Protein AF-A0A1S6QGR2-F1 (afdb_monomer_lite)

InterPro domains:
  IPR008875 TraX [PF05857] (1-234)

pLDDT: mean 79.05, std 16.44, range [30.17, 96.88]

Organism: NCBI:txid1138822

Secondary structure (DSSP, 8-state):
-HHHHHHHHHSTTTS-GGGGGGTHHHHHHHHHHHHHHHHH-S-HHHHHHHHHHHHHHHHHHHHHHHHHS--TT------HHHHHHHHHHHHHHHHHHHHHHHTT-HHHHHHHHHHHHHHHHHHHHHHHHHHH-GGGHHHHTTS--TTTSTTTTHHHHHHHHHHTTT-HHHHHHHHHHHHHHHHHH-STTTTTT--GGGGGGHHHHHHT--SS-----HHHHHHHHHHHHHHHHHHHHHHHHHHHHHHHHHHHHHHT-TTS-GGGTTTTTTS--

Radius of gyration: 22.9 Å; chains: 1; bounding box: 52×46×76 Å

Sequence (273 aa):
MMFIDHVHEMFEPVVPGWVDWIGRPVAVIFMFISVEGFIHTHDRLRYMMRLLIGFWIMNIGTAIVQHFFSIGDFALLNNIFGTLFLGVFTMYGISFIEDGIKQHSGVQIAKGIGIILIPIVWSVVQMSLFAALPKLVSVLFIFPSVTMAEGGVLLYVAPLLYLLRKKRSWQMIGISAVAVAIFLMDPSHAFTTNTEWMLVFSIVILSMYNGQKGKSMRNFFYVFYPVHIWLFLISVALLFSCFYIRLEVRRIRIRCQPSLTVETINCLHVFFA

Structure (mmCIF, N/CA/C/O backbone):
data_AF-A0A1S6QGR2-F1
#
_entry.id   AF-A0A1S6QGR2-F1
#
loop_
_atom_site.group_PDB
_atom_site.id
_atom_site.type_symbol
_atom_site.label_atom_id
_atom_site.label_alt_id
_atom_site.label_comp_id
_atom_site.label_asym_id
_atom_site.label_entity_id
_atom_site.label_seq_id
_atom_site.pdbx_PDB_ins_code
_atom_site.Cartn_x
_atom_site.Cartn_y
_atom_site.Cartn_z
_atom_site.occupancy
_atom_site.B_iso_or_equiv
_atom_site.auth_seq_id
_atom_site.auth_comp_id
_atom_site.auth_asym_id
_atom_site.auth_atom_id
_atom_site.pdbx_PDB_model_num
ATOM 1 N N . MET A 1 1 ? 6.171 -14.426 -7.942 1.00 50.91 1 MET A N 1
ATOM 2 C CA . MET A 1 1 ? 4.804 -13.917 -8.132 1.00 50.91 1 MET A CA 1
ATOM 3 C C . MET A 1 1 ? 4.847 -12.414 -8.394 1.00 50.91 1 MET A C 1
ATOM 5 O O . MET A 1 1 ? 4.730 -12.109 -9.559 1.00 50.91 1 MET A O 1
ATOM 9 N N . MET A 1 2 ? 5.244 -11.522 -7.466 1.00 58.03 2 MET A N 1
ATOM 10 C CA . MET A 1 2 ? 5.673 -10.149 -7.868 1.00 58.03 2 MET A CA 1
ATOM 11 C C . MET A 1 2 ? 6.879 -10.137 -8.822 1.00 58.03 2 MET A C 1
ATOM 13 O O . MET A 1 2 ? 7.015 -9.254 -9.654 1.00 58.03 2 MET A O 1
ATOM 17 N N . PHE A 1 3 ? 7.695 -11.193 -8.764 1.00 58.41 3 PHE A N 1
ATOM 18 C CA . PHE A 1 3 ? 8.685 -11.532 -9.787 1.00 58.41 3 PHE A CA 1
ATOM 19 C C . PHE A 1 3 ? 8.132 -11.489 -11.220 1.00 58.41 3 PHE A C 1
ATOM 21 O O . PHE A 1 3 ? 8.858 -11.102 -12.115 1.00 58.41 3 PHE A O 1
ATOM 28 N N . ILE A 1 4 ? 6.886 -11.919 -11.445 1.00 58.34 4 ILE A N 1
ATOM 29 C CA . ILE A 1 4 ? 6.306 -12.041 -12.788 1.00 58.34 4 ILE A CA 1
ATOM 30 C C . ILE A 1 4 ? 5.937 -10.657 -13.340 1.00 58.34 4 ILE A C 1
ATOM 32 O O . ILE A 1 4 ? 6.262 -10.374 -14.488 1.00 58.34 4 ILE A O 1
ATOM 36 N N . ASP A 1 5 ? 5.378 -9.780 -12.505 1.00 56.66 5 ASP A N 1
ATOM 37 C CA . ASP A 1 5 ? 5.060 -8.396 -12.890 1.00 56.66 5 ASP A CA 1
ATOM 38 C C . ASP A 1 5 ? 6.335 -7.622 -13.235 1.00 56.66 5 ASP A C 1
ATOM 40 O O . ASP A 1 5 ? 6.430 -6.984 -14.274 1.00 56.66 5 ASP A O 1
ATOM 44 N N . HIS A 1 6 ? 7.397 -7.795 -12.441 1.00 62.97 6 HIS A N 1
ATOM 45 C CA . HIS A 1 6 ? 8.686 -7.160 -12.730 1.00 62.97 6 HIS A CA 1
ATOM 46 C C . HIS A 1 6 ? 9.356 -7.758 -13.980 1.00 62.97 6 HIS A C 1
ATOM 48 O O . HIS A 1 6 ? 10.075 -7.059 -14.684 1.00 62.97 6 HIS A O 1
ATOM 54 N N . VAL A 1 7 ? 9.112 -9.034 -14.312 1.00 60.88 7 VAL A N 1
ATOM 55 C CA . VAL A 1 7 ? 9.541 -9.596 -15.607 1.00 60.88 7 VAL A CA 1
ATOM 56 C C . VAL A 1 7 ? 8.812 -8.910 -16.751 1.00 60.88 7 VAL A C 1
ATOM 58 O O . VAL A 1 7 ? 9.442 -8.622 -17.762 1.00 60.88 7 VAL A O 1
ATOM 61 N N . HIS A 1 8 ? 7.516 -8.639 -16.617 1.00 56.78 8 HIS A N 1
ATOM 62 C CA . HIS A 1 8 ? 6.794 -7.916 -17.654 1.00 56.78 8 HIS A CA 1
ATOM 63 C C . HIS A 1 8 ? 7.265 -6.460 -17.761 1.00 56.78 8 HIS A C 1
ATOM 65 O O . HIS A 1 8 ? 7.671 -6.058 -18.845 1.00 56.78 8 HIS A O 1
ATOM 71 N N . GLU A 1 9 ? 7.324 -5.711 -16.653 1.00 60.50 9 GLU A N 1
ATOM 72 C CA . GLU A 1 9 ? 7.769 -4.307 -16.647 1.00 60.50 9 GLU A CA 1
ATOM 73 C C . GLU A 1 9 ? 9.191 -4.137 -17.204 1.00 60.50 9 GLU A C 1
ATOM 75 O O . GLU A 1 9 ? 9.486 -3.165 -17.895 1.00 60.50 9 GLU A O 1
ATOM 80 N N . MET A 1 10 ? 10.095 -5.083 -16.934 1.00 59.84 10 MET A N 1
ATOM 81 C CA . MET A 1 10 ? 11.500 -4.960 -17.338 1.00 59.84 10 MET A CA 1
ATOM 82 C C . MET A 1 10 ? 11.810 -5.566 -18.714 1.00 59.84 10 MET A C 1
ATOM 84 O O . MET A 1 10 ? 12.860 -5.275 -19.289 1.00 59.84 10 MET A O 1
ATOM 88 N N . PHE A 1 11 ? 10.916 -6.400 -19.250 1.00 62.50 11 PHE A N 1
ATOM 89 C CA . PHE A 1 11 ? 11.038 -7.015 -20.573 1.00 62.50 11 PHE A CA 1
ATOM 90 C C . PHE A 1 11 ? 9.806 -6.744 -21.444 1.00 62.50 11 PHE A C 1
ATOM 92 O O . PHE A 1 11 ? 9.483 -7.560 -22.307 1.00 62.50 11 PHE A O 1
ATOM 99 N N . GLU A 1 12 ? 9.148 -5.599 -21.256 1.00 58.88 12 GLU A N 1
ATOM 100 C CA . GLU A 1 12 ? 7.946 -5.169 -21.987 1.00 58.88 12 GLU A CA 1
ATOM 101 C C . GLU A 1 12 ? 8.020 -5.420 -23.513 1.00 58.88 12 GLU A C 1
ATOM 103 O O . GLU A 1 12 ? 7.043 -5.920 -24.072 1.00 58.88 12 GLU A O 1
ATOM 108 N N . PRO A 1 13 ? 9.168 -5.228 -24.210 1.00 60.09 13 PRO A N 1
ATOM 109 C CA . PRO A 1 13 ? 9.254 -5.500 -25.650 1.00 60.09 13 PRO A CA 1
ATOM 110 C C . PRO A 1 13 ? 9.204 -6.990 -26.036 1.00 60.09 13 PRO A C 1
ATOM 112 O O . PRO A 1 13 ? 9.052 -7.319 -27.210 1.00 60.09 13 PRO A O 1
ATOM 115 N N . VAL A 1 14 ? 9.416 -7.903 -25.083 1.00 61.41 14 VAL A N 1
ATOM 116 C CA . VAL A 1 14 ? 9.609 -9.349 -25.313 1.00 61.41 14 VAL A CA 1
ATOM 117 C C . VAL A 1 14 ? 8.548 -10.190 -24.595 1.00 61.41 14 VAL A C 1
ATOM 119 O O . VAL A 1 14 ? 8.258 -11.311 -25.017 1.00 61.41 14 VAL A O 1
ATOM 122 N N . VAL A 1 15 ? 7.961 -9.672 -23.515 1.00 65.06 15 VAL A N 1
ATOM 123 C CA . VAL A 1 15 ? 7.037 -10.407 -22.647 1.00 65.06 15 VAL A CA 1
ATOM 124 C C . VAL A 1 15 ? 5.592 -9.967 -22.905 1.00 65.06 15 VAL A C 1
ATOM 126 O O . VAL A 1 15 ? 5.287 -8.786 -22.763 1.00 65.06 15 VAL A O 1
ATOM 129 N N . PRO A 1 16 ? 4.670 -10.897 -23.220 1.00 72.50 16 PRO A N 1
ATOM 130 C CA . PRO A 1 16 ? 3.264 -10.567 -23.442 1.00 72.50 16 PRO A CA 1
ATOM 131 C C . PRO A 1 16 ? 2.589 -9.903 -22.230 1.00 72.50 16 PRO A C 1
ATOM 133 O O . PRO A 1 16 ? 2.763 -10.359 -21.102 1.00 72.50 16 PRO A O 1
ATOM 136 N N . GLY A 1 17 ? 1.721 -8.915 -22.471 1.00 67.56 17 GLY A N 1
ATOM 137 C CA . GLY A 1 17 ? 1.027 -8.152 -21.417 1.00 67.56 17 GLY A CA 1
ATOM 138 C C . GLY A 1 17 ? 0.130 -8.955 -20.469 1.00 67.56 17 GLY A C 1
ATOM 139 O O . GLY A 1 17 ? -0.127 -8.525 -19.350 1.00 67.56 17 GLY A O 1
ATOM 140 N N . TRP A 1 18 ? -0.311 -10.157 -20.854 1.00 74.12 18 TRP A N 1
ATOM 141 C CA . TRP A 1 18 ? -1.110 -11.012 -19.966 1.00 74.12 18 TRP A CA 1
ATOM 142 C C . TRP A 1 18 ? -0.310 -11.589 -18.792 1.00 74.12 18 TRP A C 1
ATOM 144 O O . TRP A 1 18 ? -0.894 -12.057 -17.818 1.00 74.12 18 TRP A O 1
ATOM 154 N N . VAL A 1 19 ? 1.023 -11.578 -18.871 1.00 73.69 19 VAL A N 1
ATOM 155 C CA . VAL A 1 19 ? 1.904 -12.078 -17.807 1.00 73.69 19 VAL A CA 1
ATOM 156 C C . VAL A 1 19 ? 1.738 -11.244 -16.532 1.00 73.69 19 VAL A C 1
ATOM 158 O O . VAL A 1 19 ? 1.712 -11.792 -15.432 1.00 73.69 19 VAL A O 1
ATOM 161 N N . ASP A 1 20 ? 1.499 -9.949 -16.701 1.00 70.56 20 ASP A N 1
ATOM 162 C CA . ASP A 1 20 ? 1.282 -8.961 -15.645 1.00 70.56 20 ASP A CA 1
ATOM 163 C C . ASP A 1 20 ? -0.038 -9.161 -14.877 1.00 70.56 20 ASP A C 1
ATOM 165 O O . ASP A 1 20 ? -0.192 -8.823 -13.704 1.00 70.56 20 ASP A O 1
ATOM 169 N N . TRP A 1 21 ? -1.020 -9.794 -15.521 1.00 80.44 21 TRP A N 1
ATOM 170 C CA . TRP A 1 21 ? -2.322 -10.093 -14.920 1.00 80.44 21 TRP A CA 1
ATOM 171 C C . TRP A 1 21 ? -2.198 -11.044 -13.725 1.00 80.44 21 TRP A C 1
ATOM 173 O O . TRP A 1 21 ? -3.034 -11.045 -12.818 1.00 80.44 21 TRP A O 1
ATOM 183 N N . ILE A 1 22 ? -1.151 -11.873 -13.725 1.00 77.69 22 ILE A N 1
ATOM 184 C CA . ILE A 1 22 ? -0.948 -12.939 -12.746 1.00 77.69 22 ILE A CA 1
ATOM 185 C C . ILE A 1 22 ? -0.488 -12.385 -11.396 1.00 77.69 22 ILE A C 1
ATOM 187 O O . ILE A 1 22 ? -0.787 -12.998 -10.365 1.00 77.69 22 ILE A O 1
ATOM 191 N N . GLY A 1 23 ? 0.216 -11.252 -11.354 1.00 75.88 23 GLY A N 1
ATOM 192 C CA . GLY A 1 23 ? 0.691 -10.703 -10.089 1.00 75.88 23 GLY A CA 1
ATOM 193 C C . GLY A 1 23 ? -0.207 -9.644 -9.447 1.00 75.88 23 GLY A C 1
ATOM 194 O O . GLY A 1 23 ? -0.123 -9.468 -8.229 1.00 75.88 23 GLY A O 1
ATOM 195 N N . ARG A 1 24 ? -1.211 -9.093 -10.149 1.00 84.06 24 ARG A N 1
ATOM 196 C CA . ARG A 1 24 ? -2.251 -8.224 -9.536 1.00 84.06 24 ARG A CA 1
ATOM 197 C C . ARG A 1 24 ? -2.932 -8.847 -8.293 1.00 84.06 24 ARG A C 1
ATOM 199 O O . ARG A 1 24 ? -3.033 -8.182 -7.257 1.00 84.06 24 ARG A O 1
ATOM 206 N N . PRO A 1 25 ? -3.321 -10.143 -8.283 1.00 88.38 25 PRO A N 1
ATOM 207 C CA . PRO A 1 25 ? -3.839 -10.815 -7.081 1.00 88.38 25 PRO A CA 1
ATOM 208 C C . PRO A 1 25 ? -2.856 -10.862 -5.905 1.00 88.38 25 PRO A C 1
ATOM 210 O O . PRO A 1 25 ? -3.259 -10.918 -4.740 1.00 88.38 25 PRO A O 1
ATOM 213 N N . VAL A 1 26 ? -1.557 -10.881 -6.194 1.00 84.44 26 VAL A N 1
ATOM 214 C CA . VAL A 1 26 ? -0.489 -11.118 -5.218 1.00 84.44 26 VAL A CA 1
ATOM 215 C C . VAL A 1 26 ? -0.358 -9.935 -4.270 1.00 84.44 26 VAL A C 1
ATOM 217 O O . VAL A 1 26 ? -0.163 -10.132 -3.068 1.00 84.44 26 VAL A O 1
ATOM 220 N N . ALA A 1 27 ? -0.541 -8.718 -4.774 1.00 82.62 27 ALA A N 1
ATOM 221 C CA . ALA A 1 27 ? -0.517 -7.514 -3.961 1.00 82.62 27 ALA A CA 1
ATOM 222 C C . ALA A 1 27 ? -1.630 -7.533 -2.887 1.00 82.62 27 ALA A C 1
ATOM 224 O O . ALA A 1 27 ? -1.364 -7.268 -1.712 1.00 82.62 27 ALA A O 1
ATOM 225 N N . VAL A 1 28 ? -2.847 -7.982 -3.229 1.00 89.44 28 VAL A N 1
ATOM 226 C CA . VAL A 1 28 ? -3.940 -8.164 -2.249 1.00 89.44 28 VAL A CA 1
ATOM 227 C C . VAL A 1 28 ? -3.633 -9.270 -1.242 1.00 89.44 28 VAL A C 1
ATOM 229 O O . VAL A 1 28 ? -3.966 -9.137 -0.064 1.00 89.44 28 VAL A O 1
ATOM 232 N N . ILE A 1 29 ? -2.952 -10.340 -1.655 1.00 89.75 29 ILE A N 1
ATOM 233 C CA . ILE A 1 29 ? -2.518 -11.398 -0.734 1.00 89.75 29 ILE A CA 1
ATOM 234 C C . ILE A 1 29 ? -1.510 -10.847 0.284 1.00 89.75 29 ILE A C 1
ATOM 236 O O . ILE A 1 29 ? -1.646 -11.117 1.479 1.00 89.75 29 ILE A O 1
ATOM 240 N N . PHE A 1 30 ? -0.542 -10.031 -0.143 1.00 87.44 30 PHE A N 1
ATOM 241 C CA . PHE A 1 30 ? 0.388 -9.363 0.774 1.00 87.44 30 PHE A CA 1
ATOM 242 C C . PHE A 1 30 ? -0.319 -8.390 1.723 1.00 87.44 30 PHE A C 1
ATOM 244 O O . PHE A 1 30 ? -0.006 -8.370 2.919 1.00 87.44 30 PHE A O 1
ATOM 251 N N . MET A 1 31 ? -1.304 -7.634 1.228 1.00 89.69 31 MET A N 1
ATOM 252 C CA . MET A 1 31 ? -2.147 -6.775 2.067 1.00 89.69 31 MET A CA 1
ATOM 253 C C . MET A 1 31 ? -2.913 -7.597 3.102 1.00 89.69 31 MET A C 1
ATOM 255 O O . MET A 1 31 ? -2.885 -7.274 4.289 1.00 89.69 31 MET A O 1
ATOM 259 N N . PHE A 1 32 ? -3.527 -8.705 2.689 1.00 91.44 32 PHE A N 1
ATOM 260 C CA . PHE A 1 32 ? -4.251 -9.601 3.584 1.00 91.44 32 PHE A CA 1
ATOM 261 C C . PHE A 1 32 ? -3.341 -10.187 4.674 1.00 91.44 32 PHE A C 1
ATOM 263 O O . PHE A 1 32 ? -3.671 -10.122 5.857 1.00 91.44 32 PHE A O 1
ATOM 270 N N . ILE A 1 33 ? -2.161 -10.692 4.304 1.00 89.50 33 ILE A N 1
ATOM 271 C CA . ILE A 1 33 ? -1.178 -11.204 5.270 1.00 89.50 33 ILE A CA 1
ATOM 272 C C . ILE A 1 33 ? -0.723 -10.095 6.228 1.00 89.50 33 ILE A C 1
ATOM 274 O O . ILE A 1 33 ? -0.496 -10.359 7.409 1.00 89.50 33 ILE A O 1
ATOM 278 N N . SER A 1 34 ? -0.610 -8.854 5.754 1.00 91.00 34 SER A N 1
ATOM 279 C CA . SER A 1 34 ? -0.230 -7.715 6.596 1.00 91.00 34 SER A CA 1
ATOM 280 C C . SER A 1 34 ? -1.327 -7.325 7.586 1.00 91.00 34 SER A C 1
ATOM 282 O O . SER A 1 34 ? -1.025 -7.025 8.741 1.00 91.00 34 SER A O 1
ATOM 284 N N . VAL A 1 35 ? -2.598 -7.408 7.180 1.00 92.88 35 VAL A N 1
ATOM 285 C CA . VAL A 1 35 ? -3.766 -7.247 8.063 1.00 92.88 35 VAL A CA 1
ATOM 286 C C . VAL A 1 35 ? -3.761 -8.318 9.155 1.00 92.88 35 VAL A C 1
ATOM 288 O O . VAL A 1 35 ? -3.818 -7.991 10.340 1.00 92.88 35 VAL A O 1
ATOM 291 N N . GLU A 1 36 ? -3.612 -9.590 8.780 1.00 91.00 36 GLU A N 1
ATOM 292 C CA . GLU A 1 36 ? -3.516 -10.708 9.729 1.00 91.00 36 GLU A CA 1
ATOM 293 C C . GLU A 1 36 ? -2.318 -10.549 10.676 1.00 91.00 36 GLU A C 1
ATOM 295 O O . GLU A 1 36 ? -2.435 -10.738 11.889 1.00 91.00 36 GLU A O 1
ATOM 300 N N . GLY A 1 37 ? -1.167 -10.141 10.137 1.00 89.56 37 GLY A N 1
ATOM 301 C CA . GLY A 1 37 ? 0.038 -9.850 10.904 1.00 89.56 37 GLY A CA 1
ATOM 302 C C . GLY A 1 37 ? -0.171 -8.721 11.910 1.00 89.56 37 GLY A C 1
ATOM 303 O O . GLY A 1 37 ? 0.268 -8.841 13.053 1.00 89.56 37 GLY A O 1
ATOM 304 N N . PHE A 1 38 ? -0.868 -7.655 11.520 1.00 92.38 38 PHE A N 1
ATOM 305 C CA . PHE A 1 38 ? -1.187 -6.521 12.383 1.00 92.38 38 PHE A CA 1
ATOM 306 C C . PHE A 1 38 ? -2.159 -6.893 13.512 1.00 92.38 38 PHE A C 1
ATOM 308 O O . PHE A 1 38 ? -1.941 -6.492 14.655 1.00 92.38 38 PHE A O 1
ATOM 315 N N . ILE A 1 39 ? -3.193 -7.689 13.215 1.00 91.06 39 ILE A N 1
ATOM 316 C CA . ILE A 1 39 ? -4.188 -8.145 14.201 1.00 91.06 39 ILE A CA 1
ATOM 317 C C . ILE A 1 39 ? -3.534 -9.011 15.283 1.00 91.06 39 ILE A C 1
ATOM 319 O O . ILE A 1 39 ? -3.816 -8.833 16.466 1.00 91.06 39 ILE A O 1
ATOM 323 N N . HIS A 1 40 ? -2.645 -9.926 14.888 1.00 88.69 40 HIS A N 1
ATOM 324 C CA . HIS A 1 40 ? -2.046 -10.907 15.798 1.00 88.69 40 HIS A CA 1
ATOM 325 C C . HIS A 1 40 ? -0.733 -10.444 16.445 1.00 88.69 40 HIS A C 1
ATOM 327 O O . HIS A 1 40 ? -0.211 -11.115 17.337 1.00 88.69 40 HIS A O 1
ATOM 333 N N . THR A 1 41 ? -0.153 -9.327 15.999 1.00 88.94 41 THR A N 1
ATOM 334 C CA . THR A 1 41 ? 1.088 -8.809 16.584 1.00 88.94 41 THR A CA 1
ATOM 335 C C . THR A 1 41 ? 0.790 -7.948 17.806 1.00 88.94 41 THR A C 1
ATOM 337 O O . THR A 1 41 ? 0.063 -6.962 17.728 1.00 88.94 41 THR A O 1
ATOM 340 N N . HIS A 1 42 ? 1.438 -8.277 18.924 1.00 83.69 42 HIS A N 1
ATOM 341 C CA . HIS A 1 42 ? 1.356 -7.480 20.146 1.00 83.69 42 HIS A CA 1
ATOM 342 C C . HIS A 1 42 ? 2.048 -6.109 20.005 1.00 83.69 42 HIS A C 1
ATOM 344 O O . HIS A 1 42 ? 1.486 -5.085 20.378 1.00 83.69 42 HIS A O 1
ATOM 350 N N . ASP A 1 43 ? 3.241 -6.077 19.400 1.00 91.62 43 ASP A N 1
ATOM 351 C CA . ASP A 1 43 ? 4.033 -4.859 19.176 1.00 91.62 43 ASP A CA 1
ATOM 352 C C . ASP A 1 43 ? 3.891 -4.351 17.727 1.00 91.62 43 ASP A C 1
ATOM 354 O O . ASP A 1 43 ? 4.664 -4.700 16.823 1.00 91.62 43 ASP A O 1
ATOM 358 N N . ARG A 1 44 ? 2.847 -3.546 17.500 1.00 92.12 44 ARG A N 1
ATOM 359 C CA . ARG A 1 44 ? 2.507 -2.974 16.185 1.00 92.12 44 ARG A CA 1
ATOM 360 C C . ARG A 1 44 ? 3.573 -1.999 15.679 1.00 92.12 44 ARG A C 1
ATOM 362 O O . ARG A 1 44 ? 3.845 -1.973 14.481 1.00 92.12 44 ARG A O 1
ATOM 369 N N . LEU A 1 45 ? 4.219 -1.248 16.576 1.00 91.38 45 LEU A N 1
ATOM 370 C CA . LEU A 1 45 ? 5.266 -0.291 16.211 1.00 91.38 45 LEU A CA 1
ATOM 371 C C . LEU A 1 45 ? 6.492 -1.012 15.652 1.00 91.38 45 LEU A C 1
ATOM 373 O O . LEU A 1 45 ? 6.970 -0.669 14.573 1.00 91.38 45 LEU A O 1
ATOM 377 N N . ARG A 1 46 ? 6.952 -2.076 16.320 1.00 91.81 46 ARG A N 1
ATOM 378 C CA . ARG A 1 46 ? 8.048 -2.910 15.812 1.00 91.81 46 ARG A CA 1
ATOM 379 C C . ARG A 1 46 ? 7.701 -3.563 14.481 1.00 91.81 46 ARG A C 1
ATOM 381 O O . ARG A 1 46 ? 8.579 -3.754 13.643 1.00 91.81 46 ARG A O 1
ATOM 388 N N . TYR A 1 47 ? 6.437 -3.925 14.262 1.00 91.19 47 TYR A N 1
ATOM 389 C CA . TYR A 1 47 ? 6.008 -4.430 12.962 1.00 91.19 47 TYR A CA 1
ATOM 390 C C . TYR A 1 47 ? 6.131 -3.378 11.855 1.00 91.19 47 TYR A C 1
ATOM 392 O O . TYR A 1 47 ? 6.776 -3.669 10.850 1.00 91.19 47 TYR A O 1
ATOM 400 N N . MET A 1 48 ? 5.620 -2.165 12.072 1.00 93.75 48 MET A N 1
ATOM 401 C CA . MET A 1 48 ? 5.757 -1.056 11.120 1.00 93.75 48 MET A CA 1
ATOM 402 C C . MET A 1 48 ? 7.224 -0.694 10.862 1.00 93.75 48 MET A C 1
ATOM 404 O O . MET A 1 48 ? 7.617 -0.542 9.711 1.00 93.75 48 MET A O 1
ATOM 408 N N . MET A 1 49 ? 8.064 -0.650 11.901 1.00 93.50 49 MET A N 1
ATOM 409 C CA . MET A 1 49 ? 9.494 -0.356 11.746 1.00 93.50 49 MET A CA 1
ATOM 410 C C . MET A 1 49 ? 10.214 -1.386 10.875 1.00 93.50 49 MET A C 1
ATOM 412 O O . MET A 1 49 ? 11.069 -1.018 10.082 1.00 93.50 49 MET A O 1
ATOM 416 N N . ARG A 1 50 ? 9.842 -2.671 10.944 1.00 91.56 50 ARG A N 1
ATOM 417 C CA . ARG A 1 50 ? 10.398 -3.686 10.030 1.00 91.56 50 ARG A CA 1
ATOM 418 C C . ARG A 1 50 ? 10.031 -3.424 8.570 1.00 91.56 50 ARG A C 1
ATOM 420 O O . ARG A 1 50 ? 10.857 -3.673 7.700 1.00 91.56 50 ARG A O 1
ATOM 427 N N . LEU A 1 51 ? 8.813 -2.950 8.301 1.00 91.94 51 LEU A N 1
ATOM 428 C CA . LEU A 1 51 ? 8.393 -2.578 6.946 1.00 91.94 51 LEU A CA 1
ATOM 429 C C . LEU A 1 51 ? 9.145 -1.332 6.467 1.00 91.94 51 LEU A C 1
ATOM 431 O O . LEU A 1 51 ? 9.651 -1.334 5.352 1.00 91.94 51 LEU A O 1
ATOM 435 N N . LEU A 1 52 ? 9.303 -0.323 7.328 1.00 92.81 52 LEU A N 1
ATOM 436 C CA . LEU A 1 52 ? 10.045 0.897 7.004 1.00 92.81 52 LEU A CA 1
ATOM 437 C C . LEU A 1 52 ? 11.540 0.629 6.756 1.00 92.81 52 LEU A C 1
ATOM 439 O O . LEU A 1 52 ? 12.111 1.143 5.802 1.00 92.81 52 LEU A O 1
ATOM 443 N N . ILE A 1 53 ? 12.163 -0.241 7.557 1.00 92.38 53 ILE A N 1
ATOM 444 C CA . ILE A 1 53 ? 13.539 -0.698 7.318 1.00 92.38 53 ILE A CA 1
ATOM 445 C C . ILE A 1 53 ? 13.630 -1.441 5.980 1.00 92.38 53 ILE A C 1
ATOM 447 O O . ILE A 1 53 ? 14.560 -1.199 5.219 1.00 92.38 53 ILE A O 1
ATOM 451 N N . GLY A 1 54 ? 12.661 -2.309 5.664 1.00 90.12 54 GLY A N 1
ATOM 452 C CA . GLY A 1 54 ? 12.580 -2.968 4.356 1.00 90.12 54 GLY A CA 1
ATOM 453 C C . GLY A 1 54 ? 12.485 -1.964 3.203 1.00 90.12 54 GLY A C 1
ATOM 454 O O . GLY A 1 54 ? 13.212 -2.090 2.222 1.00 90.12 54 GLY A O 1
ATOM 455 N N . PHE A 1 55 ? 11.666 -0.922 3.362 1.00 90.69 55 PHE A N 1
ATOM 456 C CA . PHE A 1 55 ? 11.550 0.181 2.410 1.00 90.69 55 PHE A CA 1
ATOM 457 C C . PHE A 1 55 ? 12.890 0.905 2.205 1.00 90.69 55 PHE A C 1
ATOM 459 O O . PHE A 1 55 ? 13.291 1.121 1.064 1.00 90.69 55 PHE A O 1
ATOM 466 N N . TRP A 1 56 ? 13.627 1.227 3.272 1.00 90.75 56 TRP A N 1
ATOM 467 C CA . TRP A 1 56 ? 14.954 1.845 3.152 1.00 90.75 56 TRP A CA 1
ATOM 468 C C . TRP A 1 56 ? 15.985 0.928 2.503 1.00 90.75 56 TRP A C 1
ATOM 470 O O . TRP A 1 56 ? 16.707 1.377 1.619 1.00 90.75 56 TRP A O 1
ATOM 480 N N . ILE A 1 57 ? 16.034 -0.347 2.900 1.00 90.25 57 ILE A N 1
ATOM 481 C CA . ILE A 1 57 ? 16.937 -1.339 2.299 1.00 90.25 57 ILE A CA 1
ATOM 482 C C . ILE A 1 57 ? 16.690 -1.424 0.793 1.00 90.25 57 ILE A C 1
ATOM 484 O O . ILE A 1 57 ? 17.649 -1.386 0.028 1.00 90.25 57 ILE A O 1
ATOM 488 N N . MET A 1 58 ? 15.422 -1.481 0.375 1.00 86.25 58 MET A N 1
ATOM 489 C CA . MET A 1 58 ? 15.040 -1.458 -1.036 1.00 86.25 58 MET A CA 1
ATOM 490 C C . MET A 1 58 ? 15.555 -0.213 -1.750 1.00 86.25 58 MET A C 1
ATOM 492 O O . MET A 1 58 ? 16.282 -0.346 -2.724 1.00 86.25 58 MET A O 1
ATOM 496 N N . ASN A 1 59 ? 15.220 0.984 -1.259 1.00 85.69 59 ASN A N 1
ATOM 497 C CA . ASN A 1 59 ? 15.599 2.232 -1.925 1.00 85.69 59 ASN A CA 1
ATOM 498 C C . ASN A 1 59 ? 17.120 2.401 -2.016 1.00 85.69 59 ASN A C 1
ATOM 500 O O . ASN A 1 59 ? 17.640 2.747 -3.073 1.00 85.69 59 ASN A O 1
ATOM 504 N N . ILE A 1 60 ? 17.843 2.116 -0.928 1.00 87.12 60 ILE A N 1
ATOM 505 C CA . ILE A 1 60 ? 19.308 2.199 -0.899 1.00 87.12 60 ILE A CA 1
ATOM 506 C C . ILE A 1 60 ? 19.914 1.168 -1.850 1.00 87.12 60 ILE A C 1
ATOM 508 O O . ILE A 1 60 ? 20.787 1.509 -2.642 1.00 87.12 60 ILE A O 1
ATOM 512 N N . GLY A 1 61 ? 19.458 -0.084 -1.804 1.00 85.81 61 GLY A N 1
ATOM 513 C CA . GLY A 1 61 ? 19.994 -1.123 -2.675 1.00 85.81 61 GLY A CA 1
ATOM 514 C C . GLY A 1 61 ? 19.680 -0.875 -4.148 1.00 85.81 61 GLY A C 1
ATOM 515 O O . GLY A 1 61 ? 20.568 -1.038 -4.977 1.00 85.81 61 GLY A O 1
ATOM 516 N N . THR A 1 62 ? 18.484 -0.383 -4.481 1.00 82.62 62 THR A N 1
ATOM 517 C CA . THR A 1 62 ? 18.143 0.026 -5.852 1.00 82.62 62 THR A CA 1
ATOM 518 C C . THR A 1 62 ? 19.035 1.176 -6.314 1.00 82.62 62 THR A C 1
ATOM 520 O O . THR A 1 62 ? 19.591 1.093 -7.406 1.00 82.62 62 THR A O 1
ATOM 523 N N . ALA A 1 63 ? 19.270 2.190 -5.473 1.00 82.50 63 ALA A N 1
ATOM 524 C CA . ALA A 1 63 ? 20.186 3.284 -5.793 1.00 82.50 63 ALA A CA 1
ATOM 525 C C . ALA A 1 63 ? 21.628 2.795 -6.026 1.00 82.50 63 ALA A C 1
ATOM 527 O O . ALA A 1 63 ? 22.285 3.238 -6.967 1.00 82.50 63 ALA A O 1
ATOM 528 N N . ILE A 1 64 ? 22.116 1.849 -5.211 1.00 85.62 64 ILE A N 1
ATOM 529 C CA . ILE A 1 64 ? 23.439 1.230 -5.391 1.00 85.62 64 ILE A CA 1
ATOM 530 C C . ILE A 1 64 ? 23.497 0.463 -6.714 1.00 85.62 64 ILE A C 1
ATOM 532 O O . ILE A 1 64 ? 24.437 0.645 -7.483 1.00 85.62 64 ILE A O 1
ATOM 536 N N . VAL A 1 65 ? 22.508 -0.385 -7.003 1.00 82.56 65 VAL A N 1
ATOM 537 C CA . VAL A 1 65 ? 22.506 -1.186 -8.234 1.00 82.56 65 VAL A CA 1
ATOM 538 C C . VAL A 1 65 ? 22.426 -0.283 -9.463 1.00 82.56 65 VAL A C 1
ATOM 540 O O . VAL A 1 65 ? 23.217 -0.472 -10.378 1.00 82.56 65 VAL A O 1
ATOM 543 N N . GLN A 1 66 ? 21.562 0.736 -9.466 1.00 78.56 66 GLN A N 1
ATOM 544 C CA . GLN A 1 66 ? 21.457 1.702 -10.567 1.00 78.56 66 GLN A CA 1
ATOM 545 C C . GLN A 1 66 ? 22.735 2.528 -10.763 1.00 78.56 66 GLN A C 1
ATOM 547 O O . GLN A 1 66 ? 23.050 2.897 -11.892 1.00 78.56 66 GLN A O 1
ATOM 552 N N . HIS A 1 67 ? 23.492 2.795 -9.695 1.00 81.62 67 HIS A N 1
ATOM 553 C CA . HIS A 1 67 ? 24.782 3.475 -9.803 1.00 81.62 67 HIS A CA 1
ATOM 554 C C . HIS A 1 67 ? 25.812 2.653 -10.597 1.00 81.62 67 HIS A C 1
ATOM 556 O O . HIS A 1 67 ? 26.582 3.224 -11.366 1.00 81.62 67 HIS A O 1
ATOM 562 N N . PHE A 1 68 ? 25.817 1.323 -10.441 1.00 80.56 68 PHE A N 1
ATOM 563 C CA . PHE A 1 68 ? 26.726 0.424 -11.168 1.00 80.56 68 PHE A CA 1
ATOM 564 C C . PHE A 1 68 ? 26.171 -0.060 -12.516 1.00 80.56 68 PHE A C 1
ATOM 566 O O . PHE A 1 68 ? 26.937 -0.328 -13.438 1.00 80.56 68 PHE A O 1
ATOM 573 N N . PHE A 1 69 ? 24.851 -0.184 -12.624 1.00 73.00 69 PHE A N 1
ATOM 574 C CA . PHE A 1 69 ? 24.132 -0.772 -13.749 1.00 73.00 69 PHE A CA 1
ATOM 575 C C . PHE A 1 69 ? 23.011 0.177 -14.188 1.00 73.00 69 PHE A C 1
ATOM 577 O O . PHE A 1 69 ? 21.832 -0.062 -13.921 1.00 73.00 69 PHE A O 1
ATOM 584 N N . SER A 1 70 ? 23.375 1.284 -14.838 1.00 65.69 70 SER A N 1
ATOM 585 C CA . SER A 1 70 ? 22.398 2.240 -15.358 1.00 65.69 70 SER A CA 1
ATOM 586 C C . SER A 1 70 ? 21.768 1.721 -16.656 1.00 65.69 70 SER A C 1
ATOM 588 O O . SER A 1 70 ? 22.451 1.437 -17.640 1.00 65.69 70 SER A O 1
ATOM 590 N N . ILE A 1 71 ? 20.440 1.594 -16.666 1.00 60.12 71 ILE A N 1
ATOM 591 C CA . ILE A 1 71 ? 19.647 1.283 -17.862 1.00 60.12 71 ILE A CA 1
ATOM 592 C C . ILE A 1 71 ? 18.818 2.529 -18.182 1.00 60.12 71 ILE A C 1
ATOM 594 O O . ILE A 1 71 ? 17.688 2.652 -17.724 1.00 60.12 71 ILE A O 1
ATOM 598 N N . GLY A 1 72 ? 19.392 3.481 -18.925 1.00 59.19 72 GLY A N 1
ATOM 599 C CA . GLY A 1 72 ? 18.693 4.710 -19.339 1.00 59.19 72 GLY A CA 1
ATOM 600 C C . GLY A 1 72 ? 17.975 5.448 -18.194 1.00 59.19 72 GLY A C 1
ATOM 601 O O . GLY A 1 72 ? 18.449 5.448 -17.059 1.00 59.19 72 GLY A O 1
ATOM 602 N N . ASP A 1 73 ? 16.816 6.042 -18.496 1.00 51.47 73 ASP A N 1
ATOM 603 C CA . ASP A 1 73 ? 15.946 6.753 -17.539 1.00 51.47 73 ASP A CA 1
ATOM 604 C C . ASP A 1 73 ? 15.000 5.819 -16.750 1.00 51.47 73 ASP A C 1
ATOM 606 O O . ASP A 1 73 ? 14.006 6.267 -16.173 1.00 51.47 73 ASP A O 1
ATOM 610 N N . PHE A 1 74 ? 15.261 4.506 -16.719 1.00 49.53 74 PHE A N 1
ATOM 611 C CA . PHE A 1 74 ? 14.369 3.543 -16.068 1.00 49.53 74 PHE A CA 1
ATOM 612 C C . PHE A 1 74 ? 14.494 3.630 -14.536 1.00 49.53 74 PHE A C 1
ATOM 614 O O . PHE A 1 74 ? 15.346 2.999 -13.900 1.00 49.53 74 PHE A O 1
ATOM 621 N N . ALA A 1 75 ? 13.633 4.442 -13.921 1.00 52.91 75 ALA A N 1
ATOM 622 C CA . ALA A 1 75 ? 13.504 4.542 -12.475 1.00 52.91 75 ALA A CA 1
ATOM 623 C C . ALA A 1 75 ? 12.526 3.475 -11.960 1.00 52.91 75 ALA A C 1
ATOM 625 O O . ALA A 1 75 ? 11.312 3.608 -12.093 1.00 52.91 75 ALA A O 1
ATOM 626 N N . LEU A 1 76 ? 13.056 2.422 -11.332 1.00 56.59 76 LEU A N 1
ATOM 627 C CA . LEU A 1 76 ? 12.259 1.467 -10.560 1.00 56.59 76 LEU A CA 1
ATOM 628 C C . LEU A 1 76 ? 11.764 2.156 -9.280 1.00 56.59 76 LEU A C 1
ATOM 630 O O . LEU A 1 76 ? 12.450 2.178 -8.260 1.00 56.59 76 LEU A O 1
ATOM 634 N N . LEU A 1 77 ? 10.584 2.770 -9.368 1.00 56.69 77 LEU A N 1
ATOM 635 C CA . LEU A 1 77 ? 9.922 3.476 -8.264 1.00 56.69 77 LEU A CA 1
ATOM 636 C C . LEU A 1 77 ? 9.044 2.549 -7.401 1.00 56.69 77 LEU A C 1
ATOM 638 O O . LEU A 1 77 ? 8.573 2.955 -6.339 1.00 56.69 77 LEU A O 1
ATOM 642 N N . ASN A 1 78 ? 8.843 1.304 -7.837 1.00 68.31 78 ASN A N 1
ATOM 643 C CA . ASN A 1 78 ? 7.912 0.355 -7.234 1.00 68.31 78 ASN A CA 1
ATOM 644 C C . ASN A 1 78 ? 8.531 -0.318 -5.996 1.00 68.31 78 ASN A C 1
ATOM 646 O O . ASN A 1 78 ? 9.479 -1.101 -6.084 1.00 68.31 78 ASN A O 1
ATOM 650 N N . ASN A 1 79 ? 8.025 0.038 -4.812 1.00 84.12 79 ASN A N 1
ATOM 651 C CA . ASN A 1 79 ? 8.481 -0.497 -3.532 1.00 84.12 79 ASN A CA 1
ATOM 652 C C . ASN A 1 79 ? 7.290 -0.880 -2.649 1.00 84.12 79 ASN A C 1
ATOM 654 O O . ASN A 1 79 ? 6.791 -0.072 -1.853 1.00 84.12 79 ASN A O 1
ATOM 658 N N . ILE A 1 80 ? 6.894 -2.153 -2.722 1.00 85.50 80 ILE A N 1
ATOM 659 C CA . ILE A 1 80 ? 5.737 -2.677 -1.990 1.00 85.50 80 ILE A CA 1
ATOM 660 C C . ILE A 1 80 ? 5.858 -2.480 -0.474 1.00 85.50 80 ILE A C 1
ATOM 662 O O . ILE A 1 80 ? 4.845 -2.332 0.208 1.00 85.50 80 ILE A O 1
ATOM 666 N N . PHE A 1 81 ? 7.072 -2.440 0.098 1.00 88.44 81 PHE A N 1
ATOM 667 C CA . PHE A 1 81 ? 7.225 -2.203 1.537 1.00 88.44 81 PHE A CA 1
ATOM 668 C C . PHE A 1 81 ? 6.677 -0.838 1.950 1.00 88.44 81 PHE A C 1
ATOM 670 O O . PHE A 1 81 ? 6.140 -0.724 3.051 1.00 88.44 81 PHE A O 1
ATOM 677 N N . GLY A 1 82 ? 6.762 0.166 1.071 1.00 89.62 82 GLY A N 1
ATOM 678 C CA . GLY A 1 82 ? 6.152 1.476 1.279 1.00 89.62 82 GLY A CA 1
ATOM 679 C C . GLY A 1 82 ? 4.630 1.377 1.341 1.00 89.62 82 GLY A C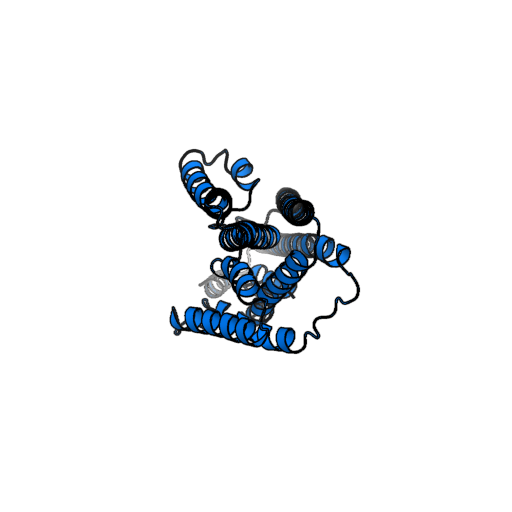 1
ATOM 680 O O . GLY A 1 82 ? 4.024 1.839 2.309 1.00 89.62 82 GLY A O 1
ATOM 681 N N . THR A 1 83 ? 4.014 0.692 0.375 1.00 89.56 83 THR A N 1
ATOM 682 C CA . THR A 1 83 ? 2.557 0.488 0.331 1.00 89.56 83 THR A CA 1
ATOM 683 C C . THR A 1 83 ? 2.064 -0.33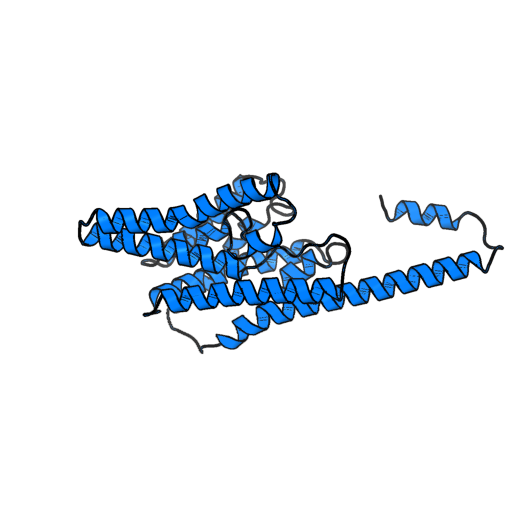0 1.529 1.00 89.56 83 THR A C 1
ATOM 685 O O . THR A 1 83 ? 1.082 0.042 2.173 1.00 89.56 83 THR A O 1
ATOM 688 N N . LEU A 1 84 ? 2.769 -1.406 1.901 1.00 91.00 84 LEU A N 1
ATOM 689 C CA . LEU A 1 84 ? 2.452 -2.203 3.092 1.00 91.00 84 LEU A CA 1
ATOM 690 C C . LEU A 1 84 ? 2.605 -1.384 4.377 1.00 91.00 84 LEU A C 1
ATOM 692 O O . LEU A 1 84 ? 1.745 -1.461 5.254 1.00 91.00 84 LEU A O 1
ATOM 696 N N . PHE A 1 85 ? 3.678 -0.596 4.501 1.00 93.44 85 PHE A N 1
ATOM 697 C CA . PHE A 1 85 ? 3.886 0.283 5.649 1.00 93.44 85 PHE A CA 1
ATOM 698 C C . PHE A 1 85 ? 2.730 1.268 5.791 1.00 93.44 85 PHE A C 1
ATOM 700 O O . PHE A 1 85 ? 2.144 1.344 6.866 1.00 93.44 85 PHE A O 1
ATOM 707 N N . LEU A 1 86 ? 2.369 1.971 4.716 1.00 93.06 86 LEU A N 1
ATOM 708 C CA . LEU A 1 86 ? 1.281 2.944 4.726 1.00 93.06 86 LEU A CA 1
ATOM 709 C C . LEU A 1 86 ? -0.063 2.280 5.052 1.00 93.06 86 LEU A C 1
ATOM 711 O O . LEU A 1 86 ? -0.788 2.784 5.905 1.00 93.06 86 LEU A O 1
ATOM 715 N N . GLY A 1 87 ? -0.363 1.113 4.472 1.00 92.94 87 GLY A N 1
ATOM 716 C CA . GLY A 1 87 ? -1.581 0.362 4.785 1.00 92.94 87 GLY A CA 1
ATOM 717 C C . GLY A 1 87 ? -1.659 -0.024 6.266 1.00 92.94 87 GLY A C 1
ATOM 718 O O . GLY A 1 87 ? -2.686 0.180 6.917 1.00 92.94 87 GLY A O 1
ATOM 719 N N . VAL A 1 88 ? -0.554 -0.515 6.839 1.00 94.00 88 VAL A N 1
ATOM 720 C CA . VAL A 1 88 ? -0.457 -0.836 8.273 1.00 94.00 88 VAL A CA 1
ATOM 721 C C . VAL A 1 88 ? -0.518 0.414 9.148 1.00 94.00 88 VAL A C 1
ATOM 723 O O . VAL A 1 88 ? -1.154 0.389 10.202 1.00 94.00 88 VAL A O 1
ATOM 726 N N . PHE A 1 89 ? 0.078 1.518 8.713 1.00 94.75 89 PHE A N 1
ATOM 727 C CA . PHE A 1 89 ? 0.037 2.797 9.413 1.00 94.75 89 PHE A CA 1
ATOM 728 C C . PHE A 1 89 ? -1.392 3.356 9.476 1.00 94.75 89 PHE A C 1
ATOM 730 O O . PHE A 1 89 ? -1.849 3.793 10.533 1.00 94.75 89 PHE A O 1
ATOM 737 N N . THR A 1 90 ? -2.153 3.245 8.385 1.00 94.62 90 THR A N 1
ATOM 738 C CA . THR A 1 90 ? -3.579 3.588 8.366 1.00 94.62 90 THR A CA 1
ATOM 739 C C . THR A 1 90 ? -4.387 2.667 9.283 1.00 94.62 90 THR A C 1
ATOM 741 O O . THR A 1 90 ? -5.185 3.165 10.076 1.00 94.62 90 THR A O 1
ATOM 744 N N . MET A 1 91 ? -4.152 1.346 9.266 1.00 95.31 91 MET A N 1
ATOM 745 C CA . MET A 1 91 ? -4.784 0.415 10.221 1.00 95.31 91 MET A CA 1
ATOM 746 C C . MET A 1 91 ? -4.469 0.775 11.680 1.00 95.31 91 MET A C 1
ATOM 748 O O . MET A 1 91 ? -5.333 0.669 12.553 1.00 95.31 91 MET A O 1
ATOM 752 N N . TYR A 1 92 ? -3.249 1.241 11.950 1.00 95.88 92 TYR A N 1
ATOM 753 C CA . TYR A 1 92 ? -2.844 1.719 13.266 1.00 95.88 92 TYR A CA 1
ATOM 754 C C . TYR A 1 92 ? -3.651 2.944 13.701 1.00 95.88 92 TYR A C 1
ATOM 756 O O . TYR A 1 92 ? -4.189 2.945 14.810 1.00 95.88 92 TYR A O 1
ATOM 764 N N . GLY A 1 93 ? -3.840 3.925 12.817 1.00 96.06 93 GLY A N 1
ATOM 765 C CA . GLY A 1 93 ? -4.737 5.058 13.062 1.00 96.06 93 GLY A CA 1
ATOM 766 C C . GLY A 1 93 ? -6.185 4.626 13.316 1.00 96.06 93 GLY A C 1
ATOM 767 O O . GLY A 1 93 ? -6.772 5.023 14.323 1.00 96.06 93 GLY A O 1
ATOM 768 N N . ILE A 1 94 ? -6.728 3.731 12.480 1.00 96.12 94 ILE A N 1
ATOM 769 C CA . ILE A 1 94 ? -8.082 3.171 12.646 1.00 96.12 94 ILE A CA 1
ATOM 770 C C . ILE A 1 94 ? -8.230 2.489 14.009 1.00 96.12 94 ILE A C 1
ATOM 772 O O . ILE A 1 94 ? -9.259 2.650 14.658 1.00 96.12 94 ILE A O 1
ATOM 776 N N . SER A 1 95 ? -7.209 1.774 14.486 1.00 95.44 95 SER A N 1
ATOM 777 C CA . SER A 1 95 ? -7.286 1.093 15.782 1.00 95.44 95 SER A CA 1
ATOM 778 C C . SER A 1 95 ? -7.479 2.053 16.966 1.00 95.44 95 SER A C 1
ATOM 780 O O . SER A 1 95 ? -8.253 1.744 17.866 1.00 95.44 95 SER A O 1
ATOM 782 N N . PHE A 1 96 ? -6.882 3.253 16.932 1.00 96.00 96 PHE A N 1
ATOM 783 C CA . PHE A 1 96 ? -7.140 4.286 17.948 1.00 96.00 96 PHE A CA 1
ATOM 784 C C . PHE A 1 96 ? -8.542 4.883 17.841 1.00 96.00 96 PHE A C 1
ATOM 786 O O . PHE A 1 96 ? -9.136 5.223 18.860 1.00 96.00 96 PHE A O 1
ATOM 793 N N . ILE A 1 97 ? -9.083 5.000 16.626 1.00 96.88 97 ILE A N 1
ATOM 794 C CA . ILE A 1 97 ? -10.472 5.431 16.428 1.00 96.88 97 ILE A CA 1
ATOM 795 C C . ILE A 1 97 ? -11.422 4.384 17.021 1.00 96.88 97 ILE A C 1
ATOM 797 O O . ILE A 1 97 ? -12.341 4.739 17.753 1.00 96.88 97 ILE A O 1
ATOM 801 N N . GLU A 1 98 ? -11.180 3.095 16.765 1.00 94.50 98 GLU A N 1
ATOM 802 C CA . GLU A 1 98 ? -11.969 1.998 17.335 1.00 94.50 98 GLU A CA 1
ATOM 803 C C . GLU A 1 98 ? -11.939 2.002 18.871 1.00 94.50 98 GLU A C 1
ATOM 805 O O . GLU A 1 98 ? -12.983 1.830 19.502 1.00 94.50 98 GLU A O 1
ATOM 810 N N . ASP A 1 99 ? -10.768 2.205 19.477 1.00 94.50 99 ASP A N 1
ATOM 811 C CA . ASP A 1 99 ? -10.625 2.263 20.934 1.00 94.50 99 ASP A CA 1
ATOM 812 C C . ASP A 1 99 ? -11.262 3.532 21.519 1.00 94.50 99 ASP A C 1
ATOM 814 O O . ASP A 1 99 ? -11.972 3.454 22.523 1.00 94.50 99 ASP A O 1
ATOM 818 N N . GLY A 1 100 ? -11.125 4.671 20.838 1.00 95.25 100 GLY A N 1
ATOM 819 C CA . GLY A 1 100 ? -11.766 5.926 21.219 1.00 95.25 100 GLY A CA 1
ATOM 820 C C . GLY A 1 100 ? -13.290 5.870 21.162 1.00 95.25 100 GLY A C 1
ATOM 821 O O . GLY A 1 100 ? -13.942 6.388 22.065 1.00 95.25 100 GLY A O 1
ATOM 822 N N . ILE A 1 101 ? -13.867 5.186 20.168 1.00 94.94 101 ILE A N 1
ATOM 823 C CA . ILE A 1 101 ? -15.316 4.943 20.093 1.00 94.94 101 ILE A CA 1
ATOM 824 C C . ILE A 1 101 ? -15.772 4.054 21.257 1.00 94.94 101 ILE A C 1
ATOM 826 O O . ILE A 1 101 ? -16.758 4.377 21.912 1.00 94.94 101 ILE A O 1
ATOM 830 N N . LYS A 1 102 ? -15.051 2.962 21.556 1.00 94.62 102 LYS A N 1
ATOM 831 C CA . LYS A 1 102 ? -15.401 2.051 22.665 1.00 94.62 102 LYS A CA 1
ATOM 832 C C . LYS A 1 102 ? -15.283 2.707 24.040 1.00 94.62 102 LYS A C 1
ATOM 834 O O . LYS A 1 102 ? -16.052 2.381 24.935 1.00 94.62 102 LYS A O 1
ATOM 839 N N . GLN A 1 103 ? -14.298 3.583 24.215 1.00 94.94 103 GLN A N 1
ATOM 840 C CA . GLN A 1 103 ? -14.011 4.263 25.481 1.00 94.94 103 GLN A CA 1
ATOM 841 C C . GLN A 1 103 ? -14.677 5.646 25.572 1.00 94.94 103 GLN A C 1
ATOM 843 O O . GLN A 1 103 ? -14.436 6.366 26.537 1.00 94.94 103 GLN A O 1
ATOM 848 N N . HIS A 1 104 ? -15.470 6.044 24.567 1.00 94.06 104 HIS A N 1
ATOM 849 C CA . HIS A 1 104 ? -16.062 7.383 24.434 1.00 94.06 104 HIS A CA 1
ATOM 850 C C . HIS A 1 104 ? -15.047 8.536 24.602 1.00 94.06 104 HIS A C 1
ATOM 852 O O . HIS A 1 104 ? -15.370 9.612 25.100 1.00 94.06 104 HIS A O 1
ATOM 858 N N . SER A 1 105 ? -13.799 8.323 24.172 1.00 94.44 105 SER A N 1
ATOM 859 C CA . SER A 1 105 ? -12.704 9.283 24.313 1.00 94.44 105 SER A CA 1
ATOM 860 C C . SER A 1 105 ? -12.441 10.020 23.001 1.00 94.44 105 SER A C 1
ATOM 862 O O . SER A 1 105 ? -11.812 9.489 22.082 1.00 94.44 105 SER A O 1
ATOM 864 N N . GLY A 1 106 ? -12.856 11.289 22.933 1.00 94.38 106 GLY A N 1
ATOM 865 C CA . GLY A 1 106 ? -12.595 12.155 21.775 1.00 94.38 106 GLY A CA 1
ATOM 866 C C . GLY A 1 106 ? -11.101 12.347 21.477 1.00 94.38 106 GLY A C 1
ATOM 867 O O . GLY A 1 106 ? -10.716 12.478 20.318 1.00 94.38 106 GLY A O 1
ATOM 868 N N . VAL A 1 107 ? -10.241 12.275 22.499 1.00 94.50 107 VAL A N 1
ATOM 869 C CA . VAL A 1 107 ? -8.781 12.400 22.348 1.00 94.50 107 VAL A CA 1
ATOM 870 C C . VAL A 1 107 ? -8.198 11.234 21.547 1.00 94.50 107 VAL A C 1
ATOM 872 O O . VAL A 1 107 ? -7.349 11.444 20.682 1.00 94.50 107 VAL A O 1
ATOM 875 N N . GLN A 1 108 ? -8.661 10.003 21.788 1.00 94.56 108 GLN A N 1
ATOM 876 C CA . GLN A 1 108 ? -8.194 8.836 21.030 1.00 94.56 108 GLN A CA 1
ATOM 877 C C . GLN A 1 108 ? -8.680 8.864 19.580 1.00 94.56 108 GLN A C 1
ATOM 879 O O . GLN A 1 108 ? -7.912 8.541 18.674 1.00 94.56 108 GLN A O 1
ATOM 884 N N . ILE A 1 109 ? -9.911 9.331 19.354 1.00 95.19 109 ILE A N 1
ATOM 885 C CA . ILE A 1 109 ? -10.449 9.536 18.005 1.00 95.19 109 ILE A CA 1
ATOM 886 C C . ILE A 1 109 ? -9.610 10.581 17.259 1.00 95.19 109 ILE A C 1
ATOM 888 O O . ILE A 1 109 ? -9.132 10.305 16.160 1.00 95.19 109 ILE A O 1
ATOM 892 N N . ALA A 1 110 ? -9.351 11.740 17.875 1.00 95.88 110 ALA A N 1
ATOM 893 C CA . ALA A 1 110 ? -8.522 12.792 17.289 1.00 95.88 110 ALA A CA 1
ATOM 894 C C . ALA A 1 110 ? -7.095 12.303 16.992 1.00 95.88 110 ALA A C 1
ATOM 896 O O . ALA A 1 110 ? -6.561 12.571 15.916 1.00 95.88 110 ALA A O 1
ATOM 897 N N . LYS A 1 111 ? -6.497 11.519 17.900 1.00 96.12 111 LYS A N 1
ATOM 898 C CA . LYS A 1 111 ? -5.189 10.886 17.686 1.00 96.12 111 LYS A CA 1
ATOM 899 C C . LYS A 1 111 ? -5.206 9.942 16.482 1.00 96.12 111 LYS A C 1
ATOM 901 O O . LYS A 1 111 ? -4.294 9.993 15.662 1.00 96.12 111 LYS A O 1
ATOM 906 N N . GLY A 1 112 ? -6.226 9.093 16.366 1.00 95.88 112 GLY A N 1
ATOM 907 C CA . GLY A 1 112 ? -6.373 8.169 15.244 1.00 95.88 112 GLY A CA 1
ATOM 908 C C . GLY A 1 112 ? -6.544 8.886 13.903 1.00 95.88 112 GLY A C 1
ATOM 909 O O . GLY A 1 112 ? -5.854 8.548 12.943 1.00 95.88 112 GLY A O 1
ATOM 910 N N . ILE A 1 113 ? -7.379 9.931 13.857 1.00 96.00 113 ILE A N 1
ATOM 911 C CA . ILE A 1 113 ? -7.541 10.796 12.676 1.00 96.00 113 ILE A CA 1
ATOM 912 C C . ILE A 1 113 ? -6.212 11.469 12.319 1.00 96.00 113 ILE A C 1
ATOM 914 O O . ILE A 1 113 ? -5.798 11.425 11.163 1.00 96.00 113 ILE A O 1
ATOM 918 N N . GLY A 1 114 ? -5.504 12.025 13.307 1.00 96.31 114 GLY A N 1
ATOM 919 C CA . GLY A 1 114 ? -4.188 12.630 13.107 1.00 96.31 114 GLY A CA 1
ATOM 920 C C . GLY A 1 114 ? -3.195 11.655 12.473 1.00 96.31 114 GLY A C 1
ATOM 921 O O . GLY A 1 114 ? -2.549 12.000 11.490 1.00 96.31 114 GLY A O 1
ATOM 922 N N . ILE A 1 115 ? -3.134 10.412 12.962 1.00 95.38 115 ILE A N 1
ATOM 923 C CA . ILE A 1 115 ? -2.274 9.363 12.389 1.00 95.38 115 ILE A CA 1
ATOM 924 C C . ILE A 1 115 ? -2.625 9.090 10.921 1.00 95.38 115 ILE A C 1
ATOM 926 O O . ILE A 1 115 ? -1.723 8.989 10.097 1.00 95.38 115 ILE A O 1
ATOM 930 N N . ILE A 1 116 ? -3.908 9.007 10.566 1.00 94.62 116 ILE A N 1
ATOM 931 C CA . ILE A 1 116 ? -4.328 8.767 9.174 1.00 94.62 116 ILE A CA 1
ATOM 932 C C . ILE A 1 116 ? -3.974 9.954 8.264 1.00 94.62 116 ILE A C 1
ATOM 934 O O . ILE A 1 116 ? -3.605 9.750 7.109 1.00 94.62 116 ILE A O 1
ATOM 938 N N . LEU A 1 117 ? -4.053 11.186 8.775 1.00 93.94 117 LEU A N 1
ATOM 939 C CA . LEU A 1 117 ? -3.765 12.393 7.998 1.00 93.94 117 LEU A CA 1
ATOM 940 C C . LEU A 1 117 ? -2.267 12.623 7.758 1.00 93.94 117 LEU A C 1
ATOM 942 O O . LEU A 1 117 ? -1.917 13.177 6.719 1.00 93.94 117 LEU A O 1
ATOM 946 N N . ILE A 1 118 ? -1.380 12.178 8.657 1.00 93.38 118 ILE A N 1
ATOM 947 C CA . ILE A 1 118 ? 0.082 12.349 8.528 1.00 93.38 118 ILE A CA 1
ATOM 948 C C . ILE A 1 118 ? 0.624 11.962 7.137 1.00 93.38 118 ILE A C 1
ATOM 950 O O . ILE A 1 118 ? 1.252 12.814 6.510 1.00 93.38 118 ILE A O 1
ATOM 954 N N . PRO A 1 119 ? 0.400 10.743 6.605 1.00 91.12 119 PRO A N 1
ATOM 955 C CA . PRO A 1 119 ? 0.949 10.354 5.305 1.00 91.12 119 PRO A CA 1
ATOM 956 C C . PRO A 1 119 ? 0.337 11.139 4.138 1.00 91.12 119 PRO A C 1
ATOM 958 O O . PRO A 1 119 ? 1.010 11.369 3.134 1.00 91.12 119 PRO A O 1
ATOM 961 N N . ILE A 1 120 ? -0.913 11.597 4.262 1.00 90.44 120 ILE A N 1
ATOM 962 C CA . ILE A 1 120 ? -1.575 12.426 3.244 1.00 90.44 120 ILE A CA 1
ATOM 963 C C . ILE A 1 120 ? -0.928 13.813 3.209 1.00 90.44 120 ILE A C 1
ATOM 965 O O . ILE A 1 120 ? -0.509 14.273 2.149 1.00 90.44 120 ILE A O 1
ATOM 969 N N . VAL A 1 121 ? -0.772 14.448 4.374 1.00 91.94 121 VAL A N 1
ATOM 970 C CA . VAL A 1 121 ? -0.095 15.747 4.503 1.00 91.94 121 VAL A CA 1
ATOM 971 C C . VAL A 1 121 ? 1.351 15.644 4.022 1.00 91.94 121 VAL A C 1
ATOM 973 O O . VAL A 1 121 ? 1.796 16.489 3.249 1.00 91.94 121 VAL A O 1
ATOM 976 N N . TRP A 1 122 ? 2.063 14.579 4.402 1.00 90.62 122 TRP A N 1
ATOM 977 C CA . TRP A 1 122 ? 3.422 14.319 3.930 1.00 90.62 122 TRP A CA 1
ATOM 978 C C . TRP A 1 122 ? 3.497 14.222 2.402 1.00 90.62 122 TRP A C 1
ATOM 980 O O . TRP A 1 122 ? 4.390 14.808 1.801 1.00 90.62 122 TRP A O 1
ATOM 990 N N . SER A 1 123 ? 2.523 13.569 1.762 1.00 89.00 123 SER A N 1
ATOM 991 C CA . SER A 1 123 ? 2.468 13.447 0.297 1.00 89.00 123 SER A CA 1
ATOM 992 C C . SER A 1 123 ? 2.302 14.806 -0.395 1.00 89.00 123 SER A C 1
ATOM 994 O O . SER A 1 123 ? 2.967 15.080 -1.393 1.00 89.00 123 SER A O 1
ATOM 996 N N . VAL A 1 124 ? 1.462 15.689 0.156 1.00 88.56 124 VAL A N 1
ATOM 997 C CA . VAL A 1 124 ? 1.260 17.051 -0.374 1.00 88.56 124 VAL A CA 1
ATOM 998 C C . VAL A 1 124 ? 2.517 17.906 -0.197 1.00 88.56 124 VAL A C 1
ATOM 1000 O O . VAL A 1 124 ? 2.935 18.600 -1.129 1.00 88.56 124 VAL A O 1
ATOM 1003 N N . VAL A 1 125 ? 3.153 17.828 0.976 1.00 88.44 125 VAL A N 1
ATOM 1004 C CA . VAL A 1 125 ? 4.416 18.526 1.261 1.00 88.44 125 VAL A CA 1
ATOM 1005 C C . VAL A 1 125 ? 5.515 18.035 0.324 1.00 88.44 125 VAL A C 1
ATOM 1007 O O . VAL A 1 125 ? 6.202 18.850 -0.285 1.00 88.44 125 VAL A O 1
ATOM 1010 N N . GLN A 1 126 ? 5.641 16.720 0.142 1.00 85.19 126 GLN A N 1
ATOM 1011 C CA . GLN A 1 126 ? 6.607 16.122 -0.773 1.00 85.19 126 GLN A CA 1
ATOM 1012 C C . GLN A 1 126 ? 6.402 16.609 -2.210 1.00 85.19 126 GLN A C 1
ATOM 1014 O O . GLN A 1 126 ? 7.371 17.015 -2.843 1.00 85.19 126 GLN A O 1
ATOM 1019 N N . MET A 1 127 ? 5.164 16.628 -2.713 1.00 84.00 127 MET A N 1
ATOM 1020 C CA . MET A 1 127 ? 4.862 17.106 -4.069 1.00 84.00 127 MET A CA 1
ATOM 1021 C C . MET A 1 127 ? 5.216 18.591 -4.249 1.00 84.00 127 MET A C 1
ATOM 1023 O O . MET A 1 127 ? 5.802 18.978 -5.259 1.00 84.00 127 MET A O 1
ATOM 1027 N N . SER A 1 128 ? 4.929 19.411 -3.236 1.00 84.50 128 SER A N 1
ATOM 1028 C CA . SER A 1 128 ? 5.259 20.842 -3.238 1.00 84.50 128 SER A CA 1
ATOM 1029 C C . SER A 1 128 ? 6.774 21.082 -3.213 1.00 84.50 128 SER A C 1
ATOM 1031 O O . SER A 1 128 ? 7.294 21.909 -3.962 1.00 84.50 128 SER A O 1
ATOM 1033 N N . LEU A 1 129 ? 7.504 20.335 -2.379 1.00 84.94 129 LEU A N 1
ATOM 1034 C CA . LEU A 1 129 ? 8.961 20.434 -2.264 1.00 84.94 129 LEU A CA 1
ATOM 1035 C C . LEU A 1 129 ? 9.684 19.879 -3.491 1.00 84.94 129 LEU A C 1
ATOM 1037 O O . LEU A 1 129 ? 10.707 20.435 -3.880 1.00 84.94 129 LEU A O 1
ATOM 1041 N N . PHE A 1 130 ? 9.152 18.827 -4.116 1.00 82.94 130 PHE A N 1
ATOM 1042 C CA . PHE A 1 130 ? 9.682 18.278 -5.362 1.00 82.94 130 PHE A CA 1
ATOM 1043 C C . PHE A 1 130 ? 9.686 19.337 -6.471 1.00 82.94 130 PHE A C 1
ATOM 1045 O O . PHE A 1 130 ? 10.700 19.520 -7.142 1.00 82.94 130 PHE A O 1
ATOM 1052 N N . ALA A 1 131 ? 8.586 20.087 -6.608 1.00 81.62 131 ALA A N 1
ATOM 1053 C CA . ALA A 1 131 ? 8.475 21.170 -7.583 1.00 81.62 131 ALA A CA 1
ATOM 1054 C C . ALA A 1 131 ? 9.420 22.348 -7.277 1.00 81.62 131 ALA A C 1
ATOM 1056 O O . ALA A 1 131 ? 9.983 22.945 -8.192 1.00 81.62 131 ALA A O 1
ATOM 1057 N N . ALA A 1 132 ? 9.610 22.681 -5.997 1.00 84.38 132 ALA A N 1
ATOM 1058 C CA . ALA A 1 132 ? 10.425 23.823 -5.586 1.00 84.38 132 ALA A CA 1
ATOM 1059 C C . ALA A 1 132 ? 11.938 23.536 -5.578 1.00 84.38 132 ALA A C 1
ATOM 1061 O O . ALA A 1 132 ? 12.736 24.412 -5.906 1.00 84.38 132 ALA A O 1
ATOM 1062 N N . LEU A 1 133 ? 12.351 22.332 -5.167 1.00 85.38 133 LEU A N 1
ATOM 1063 C CA . LEU A 1 133 ? 13.746 21.976 -4.883 1.00 85.38 133 LEU A CA 1
ATOM 1064 C C . LEU A 1 133 ? 14.097 20.588 -5.460 1.00 85.38 133 LEU A C 1
ATOM 1066 O O . LEU A 1 133 ? 14.369 19.652 -4.702 1.00 85.38 133 LEU A O 1
ATOM 1070 N N . PRO A 1 134 ? 14.198 20.445 -6.798 1.00 77.38 134 PRO A N 1
ATOM 1071 C CA . PRO A 1 134 ? 14.428 19.155 -7.464 1.00 77.38 134 PRO A CA 1
ATOM 1072 C C . PRO A 1 134 ? 15.773 18.490 -7.104 1.00 77.38 134 PRO A C 1
ATOM 1074 O O . PRO A 1 134 ? 15.974 17.303 -7.334 1.00 77.38 134 PRO A O 1
ATOM 1077 N N . LYS A 1 135 ? 16.710 19.228 -6.495 1.00 77.75 135 LYS A N 1
ATOM 1078 C CA . LYS A 1 135 ? 17.994 18.685 -6.018 1.00 77.75 135 LYS A CA 1
ATOM 1079 C C . LYS A 1 135 ? 17.896 17.961 -4.667 1.00 77.75 135 LYS A C 1
ATOM 1081 O O . LYS A 1 135 ? 18.783 17.179 -4.349 1.00 77.75 135 LYS A O 1
ATOM 1086 N N . LEU A 1 136 ? 16.846 18.204 -3.875 1.00 72.31 136 LEU A N 1
ATOM 1087 C CA . LEU A 1 136 ? 16.628 17.562 -2.564 1.00 72.31 136 LEU A CA 1
ATOM 1088 C C . LEU A 1 136 ? 15.723 16.328 -2.639 1.00 72.31 136 LEU A C 1
ATOM 1090 O O . LEU A 1 136 ? 15.346 15.756 -1.618 1.00 72.31 136 LEU A O 1
ATOM 1094 N N . VAL A 1 137 ? 15.390 15.905 -3.852 1.00 69.88 137 VAL A N 1
ATOM 1095 C CA . VAL A 1 137 ? 14.432 14.838 -4.139 1.00 69.88 137 VAL A CA 1
ATOM 1096 C C . VAL A 1 137 ? 14.791 13.528 -3.437 1.00 69.88 137 VAL A C 1
ATOM 1098 O O . VAL A 1 137 ? 13.908 12.880 -2.885 1.00 69.88 137 VAL A O 1
ATOM 1101 N N . SER A 1 138 ? 16.077 13.186 -3.335 1.00 68.94 138 SER A N 1
ATOM 1102 C CA . SER A 1 138 ? 16.543 11.983 -2.630 1.00 68.94 138 SER A CA 1
ATOM 1103 C C . SER A 1 138 ? 16.197 11.966 -1.135 1.00 68.94 138 SER A C 1
ATOM 1105 O O . SER A 1 138 ? 15.896 10.908 -0.588 1.00 68.94 138 SER A O 1
ATOM 1107 N N . VAL A 1 139 ? 16.181 13.127 -0.471 1.00 72.19 139 VAL A N 1
ATOM 1108 C CA . VAL A 1 139 ? 15.831 13.253 0.957 1.00 72.19 139 VAL A CA 1
ATOM 1109 C C . VAL A 1 139 ? 14.321 13.113 1.166 1.00 72.19 139 VAL A C 1
ATOM 1111 O O . VAL A 1 139 ? 13.874 12.606 2.194 1.00 72.19 139 VAL A O 1
ATOM 1114 N N . LEU A 1 140 ? 13.517 13.506 0.176 1.00 73.50 140 LEU A N 1
ATOM 1115 C CA . LEU A 1 140 ? 12.057 13.403 0.243 1.00 73.50 140 LEU A CA 1
ATOM 1116 C C . LEU A 1 140 ? 11.565 11.948 0.205 1.00 73.50 140 LEU A C 1
ATOM 1118 O O . LEU A 1 140 ? 10.510 11.644 0.756 1.00 73.50 140 LEU A O 1
ATOM 1122 N N . PHE A 1 141 ? 12.355 11.039 -0.372 1.00 75.44 141 PHE A N 1
ATOM 1123 C CA . PHE A 1 141 ? 12.041 9.611 -0.478 1.00 75.44 141 PHE A CA 1
ATOM 1124 C C . PHE A 1 141 ? 12.403 8.778 0.758 1.00 75.44 141 PHE A C 1
ATOM 1126 O O . PHE A 1 141 ? 12.248 7.558 0.745 1.00 75.44 141 PHE A O 1
ATOM 1133 N N . ILE A 1 142 ? 12.844 9.409 1.853 1.00 81.62 142 ILE A N 1
ATOM 1134 C CA . ILE A 1 142 ? 13.102 8.705 3.120 1.00 81.62 142 ILE A CA 1
ATOM 1135 C C . ILE A 1 142 ? 11.803 8.125 3.696 1.00 81.62 142 ILE A C 1
ATOM 1137 O O . ILE A 1 142 ? 11.828 7.056 4.303 1.00 81.62 142 ILE A O 1
ATOM 1141 N N . PHE A 1 143 ? 10.662 8.784 3.495 1.00 85.25 143 PHE A N 1
ATOM 1142 C CA . PHE A 1 143 ? 9.367 8.285 3.952 1.00 85.25 143 PHE A CA 1
ATOM 1143 C C . PHE A 1 143 ? 8.455 7.969 2.766 1.00 85.25 143 PHE A C 1
ATOM 1145 O O . PHE A 1 143 ? 8.375 8.778 1.839 1.00 85.25 143 PHE A O 1
ATOM 1152 N N . PRO A 1 144 ? 7.741 6.828 2.794 1.00 86.94 144 PRO A N 1
ATOM 1153 C CA . PRO A 1 144 ? 6.787 6.499 1.747 1.00 86.94 144 PRO A CA 1
ATOM 1154 C C . PRO A 1 144 ? 5.627 7.501 1.750 1.00 86.94 144 PRO A C 1
ATOM 1156 O O . PRO A 1 144 ? 5.146 7.914 2.808 1.00 86.94 144 PRO A O 1
ATOM 1159 N N . SER A 1 145 ? 5.159 7.864 0.561 1.00 85.25 145 SER A N 1
ATOM 1160 C CA . SER A 1 145 ? 4.009 8.746 0.356 1.00 85.25 145 SER A CA 1
ATOM 1161 C C . SER A 1 145 ? 2.886 8.033 -0.376 1.00 85.25 145 SER A C 1
ATOM 1163 O O . SER A 1 145 ? 3.106 7.079 -1.112 1.00 85.25 145 SER A O 1
ATOM 1165 N N . VAL A 1 146 ? 1.662 8.507 -0.163 1.00 85.31 146 VAL A N 1
ATOM 1166 C CA . VAL A 1 146 ? 0.436 7.943 -0.740 1.00 85.31 146 VAL A CA 1
ATOM 1167 C C . VAL A 1 146 ? 0.427 8.078 -2.261 1.00 85.31 146 VAL A C 1
ATOM 1169 O O . VAL A 1 146 ? -0.035 7.179 -2.949 1.00 85.31 146 VAL A O 1
ATOM 1172 N N . THR A 1 147 ? 0.958 9.180 -2.789 1.00 79.50 147 THR A N 1
ATOM 1173 C CA . THR A 1 147 ? 0.985 9.463 -4.231 1.00 79.50 147 THR A CA 1
ATOM 1174 C C . THR A 1 147 ? 2.031 8.655 -4.989 1.00 79.50 147 THR A C 1
ATOM 1176 O O . THR A 1 147 ? 1.878 8.454 -6.188 1.00 79.50 147 THR A O 1
ATOM 1179 N N . MET A 1 148 ? 3.087 8.203 -4.309 1.00 74.00 148 MET A N 1
ATOM 1180 C CA . MET A 1 148 ? 4.171 7.414 -4.908 1.00 74.00 148 MET A CA 1
ATOM 1181 C C . MET A 1 148 ? 4.118 5.942 -4.490 1.00 74.00 148 MET A C 1
ATOM 1183 O O . MET A 1 148 ? 4.943 5.148 -4.930 1.00 74.00 148 MET A O 1
ATOM 1187 N N . ALA A 1 149 ? 3.174 5.575 -3.620 1.00 73.56 149 ALA A N 1
ATOM 1188 C CA . ALA A 1 149 ? 2.953 4.195 -3.234 1.00 73.56 149 ALA A CA 1
ATOM 1189 C C . ALA A 1 149 ? 2.487 3.381 -4.445 1.00 73.56 149 ALA A C 1
ATOM 1191 O O . ALA A 1 149 ? 1.535 3.742 -5.140 1.00 73.56 149 ALA A O 1
ATOM 1192 N N . GLU A 1 150 ? 3.148 2.249 -4.650 1.00 64.38 150 GLU A N 1
ATOM 1193 C CA . GLU A 1 150 ? 2.835 1.294 -5.704 1.00 64.38 150 GLU A CA 1
ATOM 1194 C C . GLU A 1 150 ? 1.376 0.820 -5.581 1.00 64.38 150 GLU A C 1
ATOM 1196 O O . GLU A 1 150 ? 0.929 0.428 -4.494 1.00 64.38 150 GLU A O 1
ATOM 1201 N N . GLY A 1 151 ? 0.640 0.872 -6.695 1.00 63.59 151 GLY A N 1
ATOM 1202 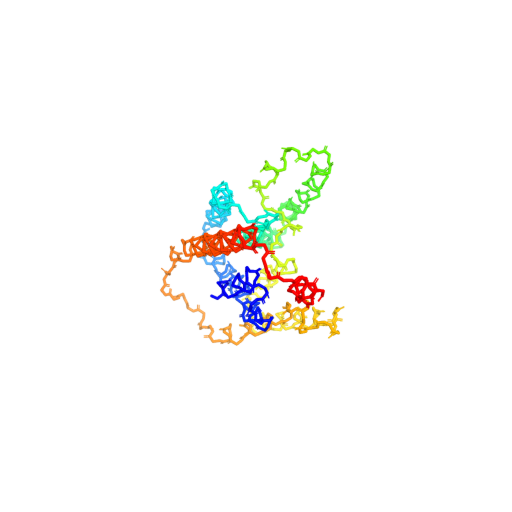C CA . GLY A 1 151 ? -0.727 0.359 -6.811 1.00 63.59 151 GLY A CA 1
ATOM 1203 C C . GLY A 1 151 ? -1.854 1.329 -6.437 1.00 63.59 151 GLY A C 1
ATOM 1204 O O . GLY A 1 151 ? -3.011 0.925 -6.503 1.00 63.59 151 GLY A O 1
ATOM 1205 N N . GLY A 1 152 ? -1.578 2.585 -6.055 1.00 73.69 152 GLY A N 1
ATOM 1206 C CA . GLY A 1 152 ? -2.594 3.638 -5.857 1.00 73.69 152 GLY A CA 1
ATOM 1207 C C . GLY A 1 152 ? -3.781 3.216 -4.973 1.00 73.69 152 GLY A C 1
ATOM 1208 O O . GLY A 1 152 ? -3.697 3.238 -3.745 1.00 73.69 152 GLY A O 1
ATOM 1209 N N . VAL A 1 153 ? -4.889 2.791 -5.598 1.00 70.31 153 VAL A N 1
ATOM 1210 C CA . VAL A 1 153 ? -6.092 2.234 -4.940 1.00 70.31 153 VAL A CA 1
ATOM 1211 C C . VAL A 1 153 ? -5.761 1.056 -4.011 1.00 70.31 153 VAL A C 1
ATOM 1213 O O . VAL A 1 153 ? -6.402 0.873 -2.973 1.00 70.31 153 VAL A O 1
ATOM 1216 N N . LEU A 1 154 ? -4.726 0.283 -4.338 1.00 75.56 154 LEU A N 1
ATOM 1217 C CA . LEU A 1 154 ? -4.310 -0.918 -3.618 1.00 75.56 154 LEU A CA 1
ATOM 1218 C C . LEU A 1 154 ? -3.880 -0.631 -2.171 1.00 75.56 154 LEU A C 1
ATOM 1220 O O . LEU A 1 154 ? -4.083 -1.466 -1.286 1.00 75.56 154 LEU A O 1
ATOM 1224 N N . LEU A 1 155 ? -3.395 0.585 -1.896 1.00 83.38 155 LEU A N 1
ATOM 1225 C CA . LEU A 1 155 ? -3.110 1.057 -0.542 1.00 83.38 155 LEU A CA 1
ATOM 1226 C C . LEU A 1 155 ? -4.339 0.964 0.377 1.00 83.38 155 LEU A C 1
ATOM 1228 O O . LEU A 1 155 ? -4.225 0.597 1.548 1.00 83.38 155 LEU A O 1
ATOM 1232 N N . TYR A 1 156 ? -5.523 1.276 -0.151 1.00 85.44 156 TYR A N 1
ATOM 1233 C CA . TYR A 1 156 ? -6.766 1.314 0.618 1.00 85.44 156 TYR A CA 1
ATOM 1234 C C . TYR A 1 156 ? -7.390 -0.072 0.823 1.00 85.44 156 TYR A C 1
ATOM 1236 O O . TYR A 1 156 ? -8.259 -0.235 1.686 1.00 85.44 156 TYR A O 1
ATOM 1244 N N . VAL A 1 157 ? -6.901 -1.097 0.117 1.00 90.06 157 VAL A N 1
ATOM 1245 C CA . VAL A 1 157 ? -7.360 -2.482 0.285 1.00 90.06 157 VAL A CA 1
ATOM 1246 C C . VAL A 1 157 ? -6.994 -3.022 1.671 1.00 90.06 157 VAL A C 1
ATOM 1248 O O . VAL A 1 157 ? -7.822 -3.675 2.299 1.00 90.06 157 VAL A O 1
ATOM 1251 N N . ALA A 1 158 ? -5.807 -2.721 2.213 1.00 91.31 158 ALA A N 1
ATOM 1252 C CA . ALA A 1 158 ? -5.439 -3.170 3.564 1.00 91.31 158 ALA A CA 1
ATOM 1253 C C . ALA A 1 158 ? -6.373 -2.614 4.665 1.00 91.31 158 ALA A C 1
ATOM 1255 O O . ALA A 1 158 ? -6.942 -3.413 5.415 1.00 91.31 158 ALA A O 1
ATOM 1256 N N . PRO A 1 159 ? -6.606 -1.289 4.763 1.00 92.75 159 PRO A N 1
ATOM 1257 C CA . PRO A 1 159 ? -7.591 -0.719 5.683 1.00 92.75 159 PRO A CA 1
ATOM 1258 C C . PRO A 1 159 ? -8.999 -1.300 5.509 1.00 92.75 159 PRO A C 1
ATOM 1260 O O . PRO A 1 159 ? -9.650 -1.623 6.504 1.00 92.75 159 PRO A O 1
ATOM 1263 N N . LEU A 1 160 ? -9.453 -1.495 4.265 1.00 94.38 160 LEU A N 1
ATOM 1264 C CA . LEU A 1 160 ? -10.743 -2.124 3.967 1.00 94.38 160 LEU A CA 1
ATOM 1265 C C . LEU A 1 160 ? -10.822 -3.541 4.554 1.00 94.38 160 LEU A C 1
ATOM 1267 O O . LEU A 1 160 ? -11.757 -3.870 5.287 1.00 94.38 160 LEU A O 1
ATOM 1271 N N . LEU A 1 161 ? -9.816 -4.374 4.281 1.00 94.44 161 LEU A N 1
ATOM 1272 C CA . LEU A 1 161 ? -9.742 -5.742 4.792 1.00 94.44 161 LEU A CA 1
ATOM 1273 C C . LEU A 1 161 ? -9.679 -5.789 6.321 1.00 94.44 161 LEU A C 1
ATOM 1275 O O . LEU A 1 161 ? -10.252 -6.701 6.923 1.00 94.44 161 LEU A O 1
ATOM 1279 N N . TYR A 1 162 ? -9.030 -4.810 6.952 1.00 95.25 162 TYR A N 1
ATOM 1280 C CA . TYR A 1 162 ? -8.993 -4.674 8.406 1.00 95.25 162 TYR A CA 1
ATOM 1281 C C . TYR A 1 162 ? -10.347 -4.301 9.002 1.00 95.25 162 TYR A C 1
ATOM 1283 O O . TYR A 1 162 ? -10.753 -4.883 10.009 1.00 95.25 162 TYR A O 1
ATOM 1291 N N . LEU A 1 163 ? -11.082 -3.368 8.399 1.00 94.44 163 LEU A N 1
ATOM 1292 C CA . LEU A 1 163 ? -12.427 -3.018 8.864 1.00 94.44 163 LEU A CA 1
ATOM 1293 C C . LEU A 1 163 ? -13.381 -4.215 8.752 1.00 94.44 163 LEU A C 1
ATOM 1295 O O . LEU A 1 163 ? -14.177 -4.475 9.655 1.00 94.44 163 LEU A O 1
ATOM 1299 N N . LEU A 1 164 ? -13.234 -5.011 7.691 1.00 94.38 164 LEU A N 1
ATOM 1300 C CA . LEU A 1 164 ? -14.049 -6.199 7.431 1.00 94.38 164 LEU A CA 1
ATOM 1301 C C . LEU A 1 164 ? -13.505 -7.482 8.091 1.00 94.38 164 LEU A C 1
ATOM 1303 O O . LEU A 1 164 ? -14.065 -8.561 7.895 1.00 94.38 164 LEU A O 1
ATOM 1307 N N . ARG A 1 165 ? -12.464 -7.385 8.935 1.00 92.50 165 ARG A N 1
ATOM 1308 C CA . ARG A 1 165 ? -11.748 -8.535 9.531 1.00 92.50 165 ARG A CA 1
ATOM 1309 C C . ARG A 1 165 ? -12.617 -9.515 10.317 1.00 92.50 165 ARG A C 1
ATOM 1311 O O . ARG A 1 165 ? -12.247 -10.670 10.476 1.00 92.50 165 ARG A O 1
ATOM 1318 N N . LYS A 1 166 ? -13.773 -9.073 10.824 1.00 89.06 166 LYS A N 1
ATOM 1319 C CA . LYS A 1 166 ? -14.672 -9.920 11.628 1.00 89.06 166 LYS A CA 1
ATOM 1320 C C . LYS A 1 166 ? -15.368 -11.007 10.808 1.00 89.06 166 LYS A C 1
ATOM 1322 O O . LYS A 1 166 ? -15.777 -12.012 11.378 1.00 89.06 166 LYS A O 1
ATOM 1327 N N . LYS A 1 167 ? -15.570 -10.793 9.503 1.00 90.75 167 LYS A N 1
ATOM 1328 C CA . LYS A 1 167 ? -16.300 -11.729 8.640 1.00 90.75 167 LYS A CA 1
ATOM 1329 C C . LYS A 1 167 ? -15.583 -11.897 7.304 1.00 90.75 167 LYS A C 1
ATOM 1331 O O . LYS A 1 167 ? -15.566 -10.984 6.483 1.00 90.75 167 LYS A O 1
ATOM 1336 N N . ARG A 1 168 ? -15.087 -13.109 7.043 1.00 89.12 168 ARG A N 1
ATOM 1337 C CA . ARG A 1 168 ? -14.340 -13.434 5.819 1.00 89.12 168 ARG A CA 1
ATOM 1338 C C . ARG A 1 168 ? -15.133 -13.159 4.540 1.00 89.12 168 ARG A C 1
ATOM 1340 O O . ARG A 1 168 ? -14.592 -12.573 3.613 1.00 89.12 168 ARG A O 1
ATOM 1347 N N . SER A 1 169 ? -16.423 -13.491 4.512 1.00 91.06 169 SER A N 1
ATOM 1348 C CA . SER A 1 169 ? -17.286 -13.226 3.351 1.00 91.06 169 SER A CA 1
ATOM 1349 C C . SER A 1 169 ? -17.361 -11.738 3.005 1.00 91.06 169 SER A C 1
ATOM 1351 O O . SER A 1 169 ? -17.384 -11.387 1.833 1.00 91.06 169 SER A O 1
ATOM 1353 N N . TRP A 1 170 ? -17.327 -10.854 4.008 1.00 94.06 170 TRP A N 1
ATOM 1354 C CA . TRP A 1 170 ? -17.323 -9.411 3.772 1.00 94.06 170 TRP A CA 1
ATOM 1355 C C . TRP A 1 170 ? -16.003 -8.933 3.176 1.00 94.06 170 TRP A C 1
ATOM 1357 O O . TRP A 1 170 ? -16.031 -8.087 2.293 1.00 94.06 170 TRP A O 1
ATOM 1367 N N . GLN A 1 171 ? -14.864 -9.507 3.575 1.00 93.88 171 GLN A N 1
ATOM 1368 C CA . GLN A 1 171 ? -13.586 -9.229 2.910 1.00 93.88 171 GLN A CA 1
ATOM 1369 C C . GLN A 1 171 ? -13.639 -9.602 1.421 1.00 93.88 171 GLN A C 1
ATOM 1371 O O . GLN A 1 171 ? -13.195 -8.816 0.591 1.00 93.88 171 GLN A O 1
ATOM 1376 N N . MET A 1 172 ? -14.245 -10.743 1.070 1.00 94.56 172 MET A N 1
ATOM 1377 C CA . MET A 1 172 ? -14.402 -11.157 -0.334 1.00 94.56 172 MET A CA 1
ATOM 1378 C C . MET A 1 172 ? -15.309 -10.217 -1.124 1.00 94.56 172 MET A C 1
ATOM 1380 O O . MET A 1 172 ? -14.982 -9.840 -2.248 1.00 94.56 172 MET A O 1
ATOM 1384 N N . ILE A 1 173 ? -16.433 -9.811 -0.527 1.00 94.94 173 ILE A N 1
ATOM 1385 C CA . ILE A 1 173 ? -17.350 -8.836 -1.129 1.00 94.94 173 ILE A CA 1
ATOM 1386 C C . ILE A 1 173 ? -16.640 -7.492 -1.310 1.00 94.94 173 ILE A C 1
ATOM 1388 O O . ILE A 1 173 ? -16.755 -6.890 -2.370 1.00 94.94 173 ILE A O 1
ATOM 1392 N N . GLY A 1 174 ? -15.860 -7.048 -0.321 1.00 93.94 174 GLY A N 1
ATOM 1393 C CA . GLY A 1 174 ? -15.077 -5.816 -0.395 1.00 93.94 174 GLY A CA 1
ATOM 1394 C C . GLY A 1 174 ? -14.056 -5.839 -1.533 1.00 93.94 174 GLY A C 1
ATOM 1395 O O . GLY A 1 174 ? -14.018 -4.905 -2.326 1.00 93.94 174 GLY A O 1
ATOM 1396 N N . ILE A 1 175 ? -13.286 -6.925 -1.666 1.00 94.06 175 ILE A N 1
ATOM 1397 C CA . ILE A 1 175 ? -12.343 -7.112 -2.784 1.00 94.06 175 ILE A CA 1
ATOM 1398 C C . ILE A 1 175 ? -13.090 -7.095 -4.124 1.00 94.06 175 ILE A C 1
ATOM 1400 O O . ILE A 1 175 ? -12.672 -6.406 -5.049 1.00 94.06 175 ILE A O 1
ATOM 1404 N N . SER A 1 176 ? -14.214 -7.811 -4.217 1.00 94.75 176 SER A N 1
ATOM 1405 C CA . SER A 1 176 ? -15.027 -7.864 -5.440 1.00 94.75 176 SER A CA 1
ATOM 1406 C C . SER A 1 176 ? -15.579 -6.488 -5.814 1.00 94.75 176 SER A C 1
ATOM 1408 O O . SER A 1 176 ? -15.543 -6.109 -6.977 1.00 94.75 176 SER A O 1
ATOM 1410 N N . ALA A 1 177 ? -16.054 -5.716 -4.834 1.00 94.19 177 ALA A N 1
ATOM 1411 C CA . ALA A 1 177 ? -16.574 -4.372 -5.051 1.00 94.19 177 ALA A CA 1
ATOM 1412 C C . ALA A 1 177 ? -15.484 -3.413 -5.549 1.00 94.19 177 ALA A C 1
ATOM 1414 O O . ALA A 1 177 ? -15.729 -2.654 -6.482 1.00 94.19 177 ALA A O 1
ATOM 1415 N N . VAL A 1 178 ? -14.275 -3.482 -4.977 1.00 93.12 178 VAL A N 1
ATOM 1416 C CA . VAL A 1 178 ? -13.121 -2.700 -5.452 1.00 93.12 178 VAL A CA 1
ATOM 1417 C C . VAL A 1 178 ? -12.750 -3.100 -6.879 1.00 93.12 178 VAL A C 1
ATOM 1419 O O . VAL A 1 178 ? -12.581 -2.228 -7.724 1.00 93.12 178 VAL A O 1
ATOM 1422 N N . ALA A 1 179 ? -12.683 -4.400 -7.17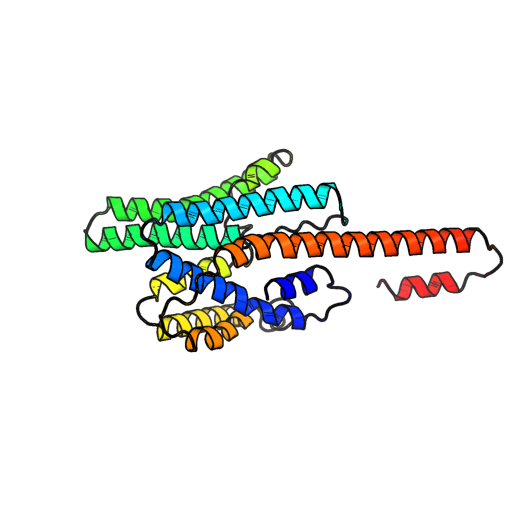5 1.00 93.12 179 ALA A N 1
ATOM 1423 C CA . ALA A 1 179 ? -12.387 -4.888 -8.518 1.00 93.12 179 ALA A CA 1
ATOM 1424 C C . ALA A 1 179 ? -13.413 -4.409 -9.554 1.00 93.12 179 ALA A C 1
ATOM 1426 O O . ALA A 1 179 ? -13.037 -3.900 -10.606 1.00 93.12 179 ALA A O 1
ATOM 1427 N N . VAL A 1 180 ? -14.708 -4.516 -9.243 1.00 94.25 180 VAL A N 1
ATOM 1428 C CA . VAL A 1 180 ? -15.781 -4.030 -10.120 1.00 94.25 180 VAL A CA 1
ATOM 1429 C C . VAL A 1 180 ? -15.691 -2.517 -10.302 1.00 94.25 180 VAL A C 1
ATOM 1431 O O . VAL A 1 180 ? -15.813 -2.045 -11.426 1.00 94.25 180 VAL A O 1
ATOM 1434 N N . ALA A 1 181 ? -15.438 -1.752 -9.237 1.00 92.69 181 ALA A N 1
ATOM 1435 C CA . ALA A 1 181 ? -15.279 -0.304 -9.341 1.00 92.69 181 ALA A CA 1
ATOM 1436 C C . ALA A 1 181 ? -14.130 0.070 -10.291 1.00 92.69 181 ALA A C 1
ATOM 1438 O O . ALA A 1 181 ? -14.331 0.885 -11.183 1.00 92.69 181 ALA A O 1
ATOM 1439 N N . ILE A 1 182 ? -12.970 -0.578 -10.153 1.00 90.94 182 ILE A N 1
ATOM 1440 C CA . ILE A 1 182 ? -11.813 -0.375 -11.035 1.00 90.94 182 ILE A CA 1
ATOM 1441 C C . ILE A 1 182 ? -12.153 -0.745 -12.485 1.00 90.94 182 ILE A C 1
ATOM 1443 O O . ILE A 1 182 ? -11.873 0.028 -13.399 1.00 90.94 182 ILE A O 1
ATOM 1447 N N . PHE A 1 183 ? -12.805 -1.889 -12.708 1.00 91.25 183 PHE A N 1
ATOM 1448 C CA . PHE A 1 183 ? -13.219 -2.317 -14.046 1.00 91.25 183 PHE A CA 1
ATOM 1449 C C . PHE A 1 183 ? -14.160 -1.299 -14.708 1.00 91.25 183 PHE A C 1
ATOM 1451 O O . PHE A 1 183 ? -14.007 -0.982 -15.884 1.00 91.25 183 PHE A O 1
ATOM 1458 N N . LEU A 1 184 ? -15.112 -0.749 -13.946 1.00 93.12 184 LEU A N 1
ATOM 1459 C CA . LEU A 1 184 ? -16.084 0.227 -14.443 1.00 93.12 184 LEU A CA 1
ATOM 1460 C C . LEU A 1 184 ? -15.481 1.605 -14.751 1.00 93.12 184 LEU A C 1
ATOM 1462 O O . LEU A 1 184 ? -16.087 2.352 -15.515 1.00 93.12 184 LEU A O 1
ATOM 1466 N N . MET A 1 185 ? -14.322 1.954 -14.181 1.00 90.38 185 MET A N 1
ATOM 1467 C CA . MET A 1 185 ? -13.660 3.237 -14.455 1.00 90.38 185 MET A CA 1
ATOM 1468 C C . MET A 1 185 ? -13.116 3.326 -15.885 1.00 90.38 185 MET A C 1
ATOM 1470 O O . MET A 1 185 ? -13.140 4.407 -16.467 1.00 90.38 185 MET A O 1
ATOM 1474 N N . ASP A 1 186 ? -12.659 2.209 -16.454 1.00 90.62 186 ASP A N 1
ATOM 1475 C CA . ASP A 1 186 ? -12.227 2.126 -17.853 1.00 90.62 186 ASP A CA 1
ATOM 1476 C C . ASP A 1 186 ? -12.409 0.695 -18.397 1.00 90.62 186 ASP A C 1
ATOM 1478 O O . ASP A 1 186 ? -11.459 -0.098 -18.408 1.00 90.62 186 ASP A O 1
ATOM 1482 N N . PRO A 1 187 ? -13.631 0.335 -18.836 1.00 90.38 187 PRO A N 1
ATOM 1483 C CA . PRO A 1 187 ? -13.909 -0.992 -19.381 1.00 90.38 187 PRO A CA 1
ATOM 1484 C C . PRO A 1 187 ? -13.218 -1.244 -20.726 1.00 90.38 187 PRO A C 1
ATOM 1486 O O . PRO A 1 187 ? -12.898 -2.386 -21.051 1.00 90.38 187 PRO A O 1
ATOM 1489 N N . SER A 1 188 ? -12.987 -0.188 -21.515 1.00 90.12 188 SER A N 1
ATOM 1490 C CA . SER A 1 188 ? -12.346 -0.265 -22.835 1.00 90.12 188 SER A CA 1
ATOM 1491 C C . SER A 1 188 ? -10.922 -0.805 -22.766 1.00 90.12 188 SER A C 1
ATOM 1493 O O . SER A 1 188 ? -10.514 -1.562 -23.645 1.00 90.12 188 SER A O 1
ATOM 1495 N N . HIS A 1 189 ? -10.188 -0.459 -21.709 1.00 89.19 189 HIS A N 1
ATOM 1496 C CA . HIS A 1 189 ? -8.795 -0.859 -21.524 1.00 89.19 189 HIS A CA 1
ATOM 1497 C C . HIS A 1 189 ? -8.607 -1.879 -20.393 1.00 89.19 189 HIS A C 1
ATOM 1499 O O . HIS A 1 189 ? -7.498 -2.055 -19.887 1.00 89.19 189 HIS A O 1
ATOM 1505 N N . ALA A 1 190 ? -9.670 -2.596 -20.011 1.00 86.38 190 ALA A N 1
ATOM 1506 C CA . ALA A 1 190 ? -9.656 -3.558 -18.904 1.00 86.38 190 ALA A CA 1
ATOM 1507 C C . ALA A 1 190 ? -8.616 -4.687 -19.056 1.00 86.38 190 ALA A C 1
ATOM 1509 O O . ALA A 1 190 ? -8.201 -5.295 -18.073 1.00 86.38 190 ALA A O 1
ATOM 1510 N N . PHE A 1 191 ? -8.193 -4.992 -20.281 1.00 85.50 191 PHE A N 1
ATOM 1511 C CA . PHE A 1 191 ? -7.205 -6.037 -20.567 1.00 85.50 191 PHE A CA 1
ATOM 1512 C C . PHE A 1 191 ? -5.865 -5.477 -21.059 1.00 85.50 191 PHE A C 1
ATOM 1514 O O . PHE A 1 191 ? -5.013 -6.239 -21.503 1.00 85.50 191 PHE A O 1
ATOM 1521 N N . THR A 1 192 ? -5.664 -4.160 -21.006 1.00 82.12 192 THR A N 1
ATOM 1522 C CA . THR A 1 192 ? -4.420 -3.521 -21.454 1.00 82.12 192 THR A CA 1
ATOM 1523 C C . THR A 1 192 ? -3.812 -2.689 -20.335 1.00 82.12 192 THR A C 1
ATOM 1525 O O . THR A 1 192 ? -2.877 -3.148 -19.690 1.00 82.12 192 THR A O 1
ATOM 1528 N N . THR A 1 193 ? -4.353 -1.504 -20.058 1.00 79.38 193 THR A N 1
ATOM 1529 C CA . THR A 1 193 ? -3.807 -0.574 -19.055 1.00 79.38 193 THR A CA 1
ATOM 1530 C C . THR A 1 193 ? -4.530 -0.668 -17.715 1.00 79.38 193 THR A C 1
ATOM 1532 O O . THR A 1 193 ? -3.918 -0.485 -16.666 1.00 79.38 193 THR A O 1
ATOM 1535 N N . ASN A 1 194 ? -5.821 -1.001 -17.720 1.00 84.38 194 ASN A N 1
ATOM 1536 C CA . ASN A 1 194 ? -6.640 -1.110 -16.518 1.00 84.38 194 ASN A CA 1
ATOM 1537 C C . ASN A 1 194 ? -6.707 -2.566 -16.035 1.00 84.38 194 ASN A C 1
ATOM 1539 O O . ASN A 1 194 ? -7.773 -3.169 -16.018 1.00 84.38 194 ASN A O 1
ATOM 1543 N N . THR A 1 195 ? -5.570 -3.164 -15.675 1.00 86.00 195 THR A N 1
ATOM 1544 C CA . THR A 1 195 ? -5.493 -4.585 -15.265 1.00 86.00 195 THR A CA 1
ATOM 1545 C C . THR A 1 195 ? -5.709 -4.800 -13.763 1.00 86.00 195 THR A C 1
ATOM 1547 O O . THR A 1 195 ? -5.867 -5.931 -13.305 1.00 86.00 195 THR A O 1
ATOM 1550 N N . GLU A 1 196 ? -5.792 -3.725 -12.976 1.00 86.56 196 GLU A N 1
ATOM 1551 C CA . GLU A 1 196 ? -5.900 -3.772 -11.513 1.00 86.56 196 GLU A CA 1
ATOM 1552 C C . GLU A 1 196 ? -7.155 -4.503 -11.007 1.00 86.56 196 GLU A C 1
ATOM 1554 O O . GLU A 1 196 ? -7.119 -5.129 -9.948 1.00 86.56 196 GLU A O 1
ATOM 1559 N N . TRP A 1 197 ? -8.259 -4.525 -11.765 1.00 89.69 197 TRP A N 1
ATOM 1560 C CA . TRP A 1 197 ? -9.475 -5.256 -11.367 1.00 89.69 197 TRP A CA 1
ATOM 1561 C C . TRP A 1 197 ? -9.235 -6.765 -11.196 1.00 89.69 197 TRP A C 1
ATOM 1563 O O . TRP A 1 197 ? -9.957 -7.435 -10.451 1.00 89.69 197 TRP A O 1
ATOM 1573 N N . MET A 1 198 ? -8.188 -7.307 -11.824 1.00 90.31 198 MET A N 1
ATOM 1574 C CA . MET A 1 198 ? -7.803 -8.716 -11.714 1.00 90.31 198 MET A CA 1
ATOM 1575 C C . MET A 1 198 ? -7.359 -9.098 -10.298 1.00 90.31 198 MET A C 1
ATOM 1577 O O . MET A 1 198 ? -7.293 -10.283 -9.968 1.00 90.31 198 MET A O 1
ATOM 1581 N N . LEU A 1 199 ? -7.189 -8.121 -9.400 1.00 90.38 199 LEU A N 1
ATOM 1582 C CA . LEU A 1 199 ? -7.072 -8.341 -7.961 1.00 90.38 199 LEU A CA 1
ATOM 1583 C C . LEU A 1 199 ? -8.192 -9.226 -7.382 1.00 90.38 199 LEU A C 1
ATOM 1585 O O . LEU A 1 199 ? -7.991 -9.873 -6.350 1.00 90.38 199 LEU A O 1
ATOM 1589 N N . VAL A 1 200 ? -9.348 -9.317 -8.058 1.00 93.00 200 VAL A N 1
ATOM 1590 C CA . VAL A 1 200 ? -10.466 -10.201 -7.693 1.00 93.00 200 VAL A CA 1
ATOM 1591 C C . VAL A 1 200 ? -10.047 -11.668 -7.580 1.00 93.00 200 VAL A C 1
ATOM 1593 O O . VAL A 1 200 ? -10.548 -12.379 -6.711 1.00 93.00 200 VAL A O 1
ATOM 1596 N N . PHE A 1 201 ? -9.072 -12.131 -8.368 1.00 92.19 201 PHE A N 1
ATOM 1597 C CA . PHE A 1 201 ? -8.631 -13.529 -8.320 1.00 92.19 201 PHE A CA 1
ATOM 1598 C C . PHE A 1 201 ? -7.924 -13.893 -7.007 1.00 92.19 201 PHE A C 1
ATOM 1600 O O . PHE A 1 201 ? -7.843 -15.072 -6.657 1.00 92.19 201 PHE A O 1
ATOM 1607 N N . SER A 1 202 ? -7.495 -12.903 -6.215 1.00 91.44 202 SER A N 1
ATOM 1608 C CA . SER A 1 202 ? -6.963 -13.138 -4.866 1.00 91.44 202 SER A CA 1
ATOM 1609 C C . SER A 1 202 ? -7.980 -13.841 -3.956 1.00 91.44 202 SER A C 1
ATOM 1611 O O . SER A 1 202 ? -7.589 -14.612 -3.078 1.00 91.44 202 SER A O 1
ATOM 1613 N N . ILE A 1 203 ? -9.283 -13.659 -4.213 1.00 93.06 203 ILE A N 1
ATOM 1614 C CA . ILE A 1 203 ? -10.392 -14.295 -3.489 1.00 93.06 203 ILE A CA 1
ATOM 1615 C C . ILE A 1 203 ? -10.261 -15.817 -3.492 1.00 93.06 203 ILE A C 1
ATOM 1617 O O . ILE A 1 203 ? -10.548 -16.448 -2.477 1.00 93.06 203 ILE A O 1
ATOM 1621 N N . VAL A 1 204 ? -9.782 -16.424 -4.582 1.00 91.94 204 VAL A N 1
ATOM 1622 C CA . VAL A 1 204 ? -9.600 -17.882 -4.650 1.00 91.94 204 VAL A CA 1
ATOM 1623 C C . VAL A 1 204 ? -8.651 -18.333 -3.541 1.00 91.94 204 VAL A C 1
ATOM 1625 O O . VAL A 1 204 ? -9.027 -19.136 -2.691 1.00 91.94 204 VAL A O 1
ATOM 1628 N N . ILE A 1 205 ? -7.467 -17.728 -3.455 1.00 89.19 205 ILE A N 1
ATOM 1629 C CA . ILE A 1 205 ? -6.469 -18.062 -2.429 1.00 89.19 205 ILE A CA 1
ATOM 1630 C C . ILE A 1 205 ? -6.971 -17.684 -1.032 1.00 89.19 205 ILE A C 1
ATOM 1632 O O . ILE A 1 205 ? -6.818 -18.447 -0.077 1.00 89.19 205 ILE A O 1
ATOM 1636 N N . LEU A 1 206 ? -7.617 -16.525 -0.897 1.00 89.81 206 LEU A N 1
ATOM 1637 C CA . LEU A 1 206 ? -8.150 -16.068 0.382 1.00 89.81 206 LEU A CA 1
ATOM 1638 C C . LEU A 1 206 ? -9.276 -16.985 0.904 1.00 89.81 206 LEU A C 1
ATOM 1640 O O . LEU A 1 206 ? -9.423 -17.116 2.121 1.00 89.81 206 LEU A O 1
ATOM 1644 N N . SER A 1 207 ? -10.055 -17.634 0.035 1.00 88.75 207 SER A N 1
ATOM 1645 C CA . SER A 1 207 ? -11.151 -18.530 0.439 1.00 88.75 207 SER A CA 1
ATOM 1646 C C . SER A 1 207 ? -10.639 -19.849 1.009 1.00 88.75 207 SER A C 1
ATOM 1648 O O . SER A 1 207 ? -11.283 -20.434 1.873 1.00 88.75 207 SER A O 1
ATOM 1650 N N . MET A 1 208 ? -9.446 -20.268 0.585 1.00 89.25 208 MET A N 1
ATOM 1651 C CA . MET A 1 208 ? -8.775 -21.474 1.067 1.00 89.25 208 MET A CA 1
ATOM 1652 C C . MET A 1 208 ? -8.027 -21.249 2.390 1.00 89.25 208 MET A C 1
ATOM 1654 O O . MET A 1 208 ? -7.495 -22.194 2.972 1.00 89.25 208 MET A O 1
ATOM 1658 N N . TYR A 1 209 ? -7.958 -20.006 2.879 1.00 87.00 209 TYR A N 1
ATOM 1659 C CA . TYR A 1 209 ? -7.294 -19.690 4.140 1.00 87.00 209 TYR A CA 1
ATOM 1660 C C . TYR A 1 209 ? -8.098 -20.220 5.334 1.00 87.00 209 TYR A C 1
ATOM 1662 O O . TYR A 1 209 ? -9.227 -19.803 5.581 1.00 87.00 209 TYR A O 1
ATOM 1670 N N . ASN A 1 210 ? -7.480 -21.101 6.116 1.00 84.44 210 ASN A N 1
ATOM 1671 C CA . ASN A 1 210 ? -8.095 -21.799 7.248 1.00 84.44 210 ASN A CA 1
ATOM 1672 C C . ASN A 1 210 ? -8.032 -21.028 8.585 1.00 84.44 210 ASN A C 1
ATOM 1674 O O . ASN A 1 210 ? -8.371 -21.586 9.626 1.00 84.44 210 ASN A O 1
ATOM 1678 N N . GLY A 1 211 ? -7.561 -19.776 8.587 1.00 81.31 211 GLY A N 1
ATOM 1679 C CA . GLY A 1 211 ? -7.439 -18.961 9.802 1.00 81.31 211 GLY A CA 1
ATOM 1680 C C . GLY A 1 211 ? -6.253 -19.320 10.703 1.00 81.31 211 GLY A C 1
ATOM 1681 O O . GLY A 1 211 ? -6.059 -18.676 11.731 1.00 81.31 211 GLY A O 1
ATOM 1682 N N . GLN A 1 212 ? -5.451 -20.326 10.346 1.00 78.62 212 GLN A N 1
ATOM 1683 C CA . GLN A 1 212 ? -4.311 -20.753 11.149 1.00 78.62 212 GLN A CA 1
ATOM 1684 C C . GLN A 1 212 ? -3.005 -20.169 10.619 1.00 78.62 212 GLN A C 1
ATOM 1686 O O . GLN A 1 212 ? -2.754 -20.084 9.415 1.00 78.62 212 GLN A O 1
ATOM 1691 N N . LYS A 1 213 ? -2.114 -19.820 11.548 1.00 73.00 213 LYS A N 1
ATOM 1692 C CA . LYS A 1 213 ? -0.766 -19.373 11.215 1.00 73.00 213 LYS A CA 1
ATOM 1693 C C . LYS A 1 213 ? 0.055 -20.556 10.696 1.00 73.00 213 LYS A C 1
ATOM 1695 O O . LYS A 1 213 ? 0.417 -21.448 11.458 1.00 73.00 213 LYS A O 1
ATOM 1700 N N . GLY A 1 214 ? 0.389 -20.531 9.409 1.00 73.31 214 GLY A N 1
ATOM 1701 C CA . GLY A 1 214 ? 1.328 -21.480 8.808 1.00 73.31 214 GLY A CA 1
ATOM 1702 C C . GLY A 1 214 ? 2.768 -21.319 9.321 1.00 73.31 214 GLY A C 1
ATOM 1703 O O . GLY A 1 214 ? 3.077 -20.463 10.158 1.00 73.31 214 GLY A O 1
ATOM 1704 N N . LYS A 1 215 ? 3.690 -22.129 8.783 1.00 72.44 215 LYS A N 1
ATOM 1705 C CA . LYS A 1 215 ? 5.125 -22.020 9.098 1.00 72.44 215 LYS A CA 1
ATOM 1706 C C . LYS A 1 215 ? 5.628 -20.601 8.807 1.00 72.44 215 LYS A C 1
ATOM 1708 O O . LYS A 1 215 ? 5.425 -20.057 7.725 1.00 72.44 215 LYS A O 1
ATOM 1713 N N . SER A 1 216 ? 6.303 -20.000 9.787 1.00 70.38 216 SER A N 1
ATOM 1714 C CA . SER A 1 216 ? 6.807 -18.630 9.681 1.00 70.38 216 SER A CA 1
ATOM 1715 C C . SER A 1 216 ? 7.997 -18.551 8.720 1.00 70.38 216 SER A C 1
ATOM 1717 O O . SER A 1 216 ? 9.140 -18.683 9.143 1.00 70.38 216 SER A O 1
ATOM 1719 N N . MET A 1 217 ? 7.742 -18.248 7.446 1.00 70.38 217 MET A N 1
ATOM 1720 C CA . MET A 1 217 ? 8.777 -17.966 6.435 1.00 70.38 217 MET A CA 1
ATOM 1721 C C . MET A 1 217 ? 9.106 -16.471 6.331 1.00 70.38 217 MET A C 1
ATOM 1723 O O . MET A 1 217 ? 9.387 -15.953 5.256 1.00 70.38 217 MET A O 1
ATOM 1727 N N . ARG A 1 218 ? 9.053 -15.751 7.459 1.00 70.25 218 ARG A N 1
ATOM 1728 C CA . ARG A 1 218 ? 9.212 -14.291 7.504 1.00 70.25 218 ARG A CA 1
ATOM 1729 C C . ARG A 1 218 ? 10.475 -13.833 6.769 1.00 70.25 218 ARG A C 1
ATOM 1731 O O . ARG A 1 218 ? 10.378 -13.059 5.827 1.00 70.25 218 ARG A O 1
ATOM 1738 N N . ASN A 1 219 ? 11.638 -14.332 7.181 1.00 73.38 219 ASN A N 1
ATOM 1739 C CA . ASN A 1 219 ? 12.927 -13.867 6.661 1.00 73.38 219 ASN A CA 1
ATOM 1740 C C . ASN A 1 219 ? 13.086 -14.153 5.165 1.00 73.38 219 ASN A C 1
ATOM 1742 O O . ASN A 1 219 ? 13.691 -13.350 4.464 1.00 73.38 219 ASN A O 1
ATOM 1746 N N . PHE A 1 220 ? 12.496 -15.249 4.675 1.00 76.88 220 PHE A N 1
ATOM 1747 C CA . PHE A 1 220 ? 12.508 -15.574 3.255 1.00 76.88 220 PHE A CA 1
ATOM 1748 C C . PHE A 1 220 ? 11.863 -14.454 2.437 1.00 76.88 220 PHE A C 1
ATOM 1750 O O . PHE A 1 220 ? 12.510 -13.931 1.545 1.00 76.88 220 PHE A O 1
ATOM 1757 N N . PHE A 1 221 ? 10.654 -14.003 2.784 1.00 73.50 221 PHE A N 1
ATOM 1758 C CA . PHE A 1 221 ? 9.987 -12.932 2.032 1.00 73.50 221 PHE A CA 1
ATOM 1759 C C . PHE A 1 221 ? 10.719 -11.588 2.114 1.00 73.50 221 PHE A C 1
ATOM 1761 O O . PHE A 1 221 ? 10.847 -10.907 1.099 1.00 73.50 221 PHE A O 1
ATOM 1768 N N . TYR A 1 222 ? 11.232 -11.226 3.296 1.00 77.44 222 TYR A N 1
ATOM 1769 C CA . TYR A 1 222 ? 11.941 -9.953 3.483 1.00 77.44 222 TYR A CA 1
ATOM 1770 C C . TYR A 1 222 ? 13.258 -9.870 2.705 1.00 77.44 222 TYR A C 1
ATOM 1772 O O . TYR A 1 222 ? 13.633 -8.778 2.300 1.00 77.44 222 TYR A O 1
ATOM 1780 N N . VAL A 1 223 ? 13.955 -10.993 2.503 1.00 81.19 223 VAL A N 1
ATOM 1781 C CA . VAL A 1 223 ? 15.216 -11.036 1.740 1.00 81.19 223 VAL A CA 1
ATOM 1782 C C . VAL A 1 223 ? 14.960 -11.309 0.261 1.00 81.19 223 VAL A C 1
ATOM 1784 O O . VAL A 1 223 ? 15.586 -10.696 -0.597 1.00 81.19 223 VAL A O 1
ATOM 1787 N N . PHE A 1 224 ? 14.018 -12.201 -0.049 1.00 81.31 224 PHE A N 1
ATOM 1788 C CA . PHE A 1 224 ? 13.681 -12.557 -1.421 1.00 81.31 224 PHE A CA 1
ATOM 1789 C C . PHE A 1 224 ? 13.200 -11.337 -2.205 1.00 81.31 224 PHE A C 1
ATOM 1791 O O . PHE A 1 224 ? 13.639 -11.158 -3.337 1.00 81.31 224 PHE A O 1
ATOM 1798 N N . TYR A 1 225 ? 12.350 -10.482 -1.611 1.00 79.56 225 TYR A N 1
ATOM 1799 C CA . TYR A 1 225 ? 11.799 -9.325 -2.321 1.00 79.56 225 TYR A CA 1
ATOM 1800 C C . T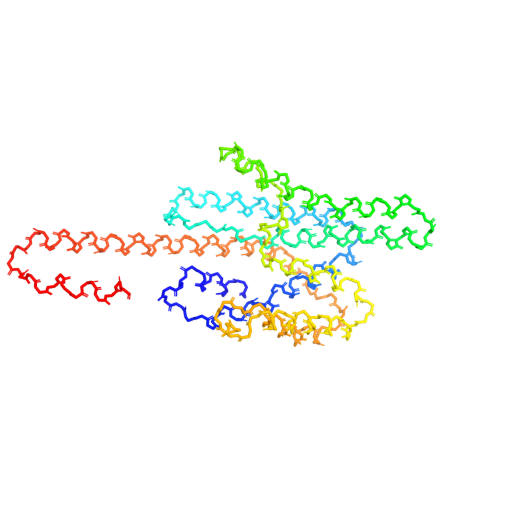YR A 1 225 ? 12.887 -8.358 -2.846 1.00 79.56 225 TYR A C 1
ATOM 1802 O O . TYR A 1 225 ? 12.964 -8.174 -4.057 1.00 79.56 225 TYR A O 1
ATOM 1810 N N . PRO A 1 226 ? 13.812 -7.843 -2.019 1.00 82.56 226 PRO A N 1
ATOM 1811 C CA . PRO A 1 226 ? 14.922 -7.037 -2.525 1.00 82.56 226 PRO A CA 1
ATOM 1812 C C . PRO A 1 226 ? 15.833 -7.756 -3.508 1.00 82.56 226 PRO A C 1
ATOM 1814 O O . PRO A 1 226 ? 16.148 -7.225 -4.571 1.00 82.56 226 PRO A O 1
ATOM 1817 N N . VAL A 1 227 ? 16.225 -8.988 -3.183 1.00 83.25 227 VAL A N 1
ATOM 1818 C CA . VAL A 1 227 ? 17.218 -9.713 -3.975 1.00 83.25 227 VAL A CA 1
ATOM 1819 C C . VAL A 1 227 ? 16.707 -10.009 -5.383 1.00 83.25 227 VAL A C 1
ATOM 1821 O O . VAL A 1 227 ? 17.456 -9.817 -6.334 1.00 83.25 227 VAL A O 1
ATOM 1824 N N . HIS A 1 228 ? 15.454 -10.445 -5.553 1.00 77.56 228 HIS A N 1
ATOM 1825 C CA . HIS A 1 228 ? 14.960 -10.775 -6.894 1.00 77.56 228 HIS A CA 1
ATOM 1826 C C . HIS A 1 228 ? 14.796 -9.536 -7.788 1.00 77.56 228 HIS A C 1
ATOM 1828 O O . HIS A 1 228 ? 15.107 -9.628 -8.971 1.00 77.56 228 HIS A O 1
ATOM 1834 N N . ILE A 1 229 ? 14.407 -8.379 -7.236 1.00 77.31 229 ILE A N 1
ATOM 1835 C CA . ILE A 1 229 ? 14.327 -7.115 -7.992 1.00 77.31 229 ILE A CA 1
ATOM 1836 C C . ILE A 1 229 ? 15.721 -6.668 -8.438 1.00 77.31 229 ILE A C 1
ATOM 1838 O O . ILE A 1 229 ? 15.932 -6.355 -9.608 1.00 77.31 229 ILE A O 1
ATOM 1842 N N . TRP A 1 230 ? 16.705 -6.691 -7.537 1.00 81.25 230 TRP A N 1
ATOM 1843 C CA . TRP A 1 230 ? 18.077 -6.317 -7.887 1.00 81.25 230 TRP A CA 1
ATOM 1844 C C . TRP A 1 230 ? 18.706 -7.280 -8.892 1.00 81.25 230 TRP A C 1
ATOM 1846 O O . TRP A 1 230 ? 19.381 -6.837 -9.819 1.00 81.25 230 TRP A O 1
ATOM 1856 N N . LEU A 1 231 ? 18.465 -8.587 -8.752 1.00 80.25 231 LEU A N 1
ATOM 1857 C CA . LEU A 1 231 ? 18.927 -9.580 -9.723 1.00 80.25 231 LEU A CA 1
ATOM 1858 C C . LEU A 1 231 ? 18.323 -9.340 -11.105 1.00 80.25 231 LEU A C 1
ATOM 1860 O O . LEU A 1 231 ? 19.045 -9.440 -12.097 1.00 80.25 231 LEU A O 1
ATOM 1864 N N . PHE A 1 232 ? 17.039 -8.985 -11.184 1.00 73.06 232 PHE A N 1
ATOM 1865 C CA . PHE A 1 232 ? 16.440 -8.619 -12.460 1.00 73.06 232 PHE A CA 1
ATOM 1866 C C . PHE A 1 232 ? 17.079 -7.384 -13.066 1.00 73.06 232 PHE A C 1
ATOM 1868 O O . PHE A 1 232 ? 17.471 -7.426 -14.232 1.00 73.06 232 PHE A O 1
ATOM 1875 N N . LEU A 1 233 ? 17.265 -6.335 -12.269 1.00 71.50 233 LEU A N 1
ATOM 1876 C CA . LEU A 1 233 ? 17.903 -5.104 -12.718 1.00 71.50 233 LEU A CA 1
ATOM 1877 C C . LEU A 1 233 ? 19.302 -5.361 -13.282 1.00 71.50 233 LEU A C 1
ATOM 1879 O O . LEU A 1 233 ? 19.619 -4.917 -14.383 1.00 71.50 233 LEU A O 1
ATOM 1883 N N . ILE A 1 234 ? 20.102 -6.168 -12.587 1.00 78.00 234 ILE A N 1
ATOM 1884 C CA . ILE A 1 234 ? 21.426 -6.579 -13.061 1.00 78.00 234 ILE A CA 1
ATOM 1885 C C . ILE A 1 234 ? 21.310 -7.401 -14.352 1.00 78.00 234 ILE A C 1
ATOM 1887 O O . ILE A 1 234 ? 22.042 -7.149 -15.307 1.00 78.00 234 ILE A O 1
ATOM 1891 N N . SER A 1 235 ? 20.391 -8.370 -14.415 1.00 74.31 235 SER A N 1
ATOM 1892 C CA . SER A 1 235 ? 20.234 -9.232 -15.595 1.00 74.31 235 SER A CA 1
ATOM 1893 C C . SER A 1 235 ? 19.866 -8.439 -16.852 1.00 74.31 235 SER A C 1
ATOM 1895 O O . SER A 1 235 ? 20.455 -8.652 -17.912 1.00 74.31 235 SER A O 1
ATOM 1897 N N . VAL A 1 236 ? 18.963 -7.468 -16.719 1.00 70.44 236 VAL A N 1
ATOM 1898 C CA . VAL A 1 236 ? 18.533 -6.587 -17.806 1.00 70.44 236 VAL A CA 1
ATOM 1899 C C . VAL A 1 236 ? 19.681 -5.671 -18.215 1.00 70.44 236 VAL A C 1
ATOM 1901 O O . VAL A 1 236 ? 19.986 -5.581 -19.401 1.00 70.44 236 VAL A O 1
ATOM 1904 N N . ALA A 1 237 ? 20.404 -5.080 -17.261 1.00 71.69 237 ALA A N 1
ATOM 1905 C CA . ALA A 1 237 ? 21.554 -4.228 -17.560 1.00 71.69 237 ALA A CA 1
ATOM 1906 C C . ALA A 1 237 ? 22.654 -4.972 -18.325 1.00 71.69 237 ALA A C 1
ATOM 1908 O O . ALA A 1 237 ? 23.238 -4.433 -19.269 1.00 71.69 237 ALA A O 1
ATOM 1909 N N . LEU A 1 238 ? 22.914 -6.231 -17.962 1.00 76.44 238 LEU A N 1
ATOM 1910 C CA . LEU A 1 238 ? 23.870 -7.086 -18.662 1.00 76.44 238 LEU A CA 1
ATOM 1911 C C . LEU A 1 238 ? 23.395 -7.440 -20.077 1.00 76.44 238 LEU A C 1
ATOM 1913 O O . LEU A 1 238 ? 24.200 -7.416 -21.010 1.00 76.44 238 LEU A O 1
ATOM 1917 N N . LEU A 1 239 ? 22.103 -7.727 -20.262 1.00 72.06 239 LEU A N 1
ATOM 1918 C CA . LEU A 1 239 ? 21.523 -7.989 -21.582 1.00 72.06 239 LEU A CA 1
ATOM 1919 C C . LEU A 1 239 ? 21.590 -6.755 -22.489 1.00 72.06 239 LEU A C 1
ATOM 1921 O O . LEU A 1 239 ? 22.043 -6.872 -23.630 1.00 72.06 239 LEU A O 1
ATOM 1925 N N . PHE A 1 240 ? 21.226 -5.576 -21.980 1.00 67.50 240 PHE A N 1
ATOM 1926 C CA . PHE A 1 240 ? 21.345 -4.311 -22.709 1.00 67.50 240 PHE A CA 1
ATOM 1927 C C . PHE A 1 240 ? 22.799 -3.986 -23.053 1.00 67.50 240 PHE A C 1
ATOM 1929 O O . PHE A 1 240 ? 23.085 -3.648 -24.199 1.00 67.50 240 PHE A O 1
ATOM 1936 N N . SER A 1 241 ? 23.733 -4.164 -22.115 1.00 64.81 241 SER A N 1
ATOM 1937 C CA . SER A 1 241 ? 25.166 -3.957 -22.367 1.00 64.81 241 SER A CA 1
ATOM 1938 C C . SER A 1 241 ? 25.685 -4.906 -23.451 1.00 64.81 241 SER A C 1
ATOM 1940 O O . SER A 1 241 ? 26.377 -4.482 -24.373 1.00 64.81 241 SER A O 1
ATOM 1942 N N . CYS A 1 242 ? 25.302 -6.184 -23.401 1.00 59.31 242 CYS A N 1
ATOM 1943 C CA . CYS A 1 242 ? 25.680 -7.183 -24.401 1.00 59.31 242 CYS A CA 1
ATOM 1944 C C . CYS A 1 242 ? 25.088 -6.866 -25.786 1.00 59.31 242 CYS A C 1
ATOM 1946 O O . CYS A 1 242 ? 25.781 -6.964 -26.801 1.00 59.31 242 CYS A O 1
ATOM 1948 N N . PHE A 1 243 ? 23.826 -6.432 -25.843 1.00 59.00 243 PHE A N 1
ATOM 1949 C CA . PHE A 1 243 ? 23.163 -6.034 -27.083 1.00 59.00 243 PHE A CA 1
ATOM 1950 C C . PHE A 1 243 ? 23.759 -4.749 -27.674 1.00 59.00 243 PHE A C 1
ATOM 1952 O O . PHE A 1 243 ? 24.040 -4.708 -28.872 1.00 59.00 243 PHE A O 1
ATOM 1959 N N . TYR A 1 244 ? 24.035 -3.741 -26.843 1.00 58.88 244 TYR A N 1
ATOM 1960 C CA . TYR A 1 244 ? 24.693 -2.499 -27.248 1.00 58.88 244 TYR A CA 1
ATOM 1961 C C . TYR A 1 244 ? 26.101 -2.764 -27.792 1.00 58.88 244 TYR A C 1
ATOM 1963 O O . TYR A 1 244 ? 26.431 -2.312 -28.887 1.00 58.88 244 TYR A O 1
ATOM 1971 N N . ILE A 1 245 ? 26.899 -3.591 -27.106 1.00 58.81 245 ILE A N 1
ATOM 1972 C CA . ILE A 1 245 ? 28.214 -4.035 -27.596 1.00 58.81 245 ILE A CA 1
ATOM 1973 C C . ILE A 1 245 ? 28.066 -4.761 -28.942 1.00 58.81 245 ILE A C 1
ATOM 1975 O O . ILE A 1 245 ? 28.843 -4.524 -29.864 1.00 58.81 245 ILE A O 1
ATOM 1979 N N . ARG A 1 246 ? 27.045 -5.609 -29.111 1.00 54.69 246 ARG A N 1
ATOM 1980 C CA . ARG A 1 246 ? 26.798 -6.329 -30.371 1.00 54.69 246 ARG A CA 1
ATOM 1981 C C . ARG A 1 246 ? 26.389 -5.401 -31.519 1.00 54.69 246 ARG A C 1
ATOM 1983 O O . ARG A 1 246 ? 26.785 -5.650 -32.660 1.00 54.69 246 ARG A O 1
ATOM 1990 N N . LEU A 1 247 ? 25.621 -4.349 -31.235 1.00 58.00 247 LEU A N 1
ATOM 1991 C CA . LEU A 1 247 ? 25.256 -3.309 -32.197 1.00 58.00 247 LEU A CA 1
ATOM 1992 C C . LEU A 1 247 ? 26.454 -2.438 -32.572 1.00 58.00 247 LEU A C 1
ATOM 1994 O O . LEU A 1 247 ? 26.656 -2.193 -33.758 1.00 58.00 247 LEU A O 1
ATOM 1998 N N . GLU A 1 248 ? 27.282 -2.038 -31.610 1.00 54.88 248 GLU A N 1
ATOM 1999 C CA . GLU A 1 248 ? 28.477 -1.234 -31.876 1.00 54.88 248 GLU A CA 1
ATOM 2000 C C . GLU A 1 248 ? 29.518 -2.042 -32.668 1.00 54.88 248 GLU A C 1
ATOM 2002 O O . GLU A 1 248 ? 30.049 -1.565 -33.666 1.00 54.88 248 GLU A O 1
ATOM 2007 N N . VAL A 1 249 ? 29.708 -3.328 -32.349 1.00 56.12 249 VAL A N 1
ATOM 2008 C CA . VAL A 1 249 ? 30.548 -4.242 -33.145 1.00 56.12 249 VAL A CA 1
ATOM 2009 C C . VAL A 1 249 ? 29.992 -4.436 -34.563 1.00 56.12 249 VAL A C 1
ATOM 2011 O O . VAL A 1 249 ? 30.767 -4.492 -35.520 1.00 56.12 249 VAL A O 1
ATOM 2014 N N . ARG A 1 250 ? 28.663 -4.506 -34.746 1.00 51.19 250 ARG A N 1
ATOM 2015 C CA . ARG A 1 250 ? 28.043 -4.537 -36.087 1.00 51.19 250 ARG A CA 1
ATOM 2016 C C . ARG A 1 250 ? 28.215 -3.211 -36.831 1.00 51.19 250 ARG A C 1
ATOM 2018 O O . ARG A 1 250 ? 28.521 -3.240 -38.019 1.00 51.19 250 ARG A O 1
ATOM 2025 N N . ARG A 1 251 ? 28.079 -2.069 -36.155 1.00 48.03 251 ARG A N 1
ATOM 2026 C CA . ARG A 1 251 ? 28.267 -0.724 -36.721 1.00 48.03 251 ARG A CA 1
ATOM 2027 C C . ARG A 1 251 ? 29.716 -0.503 -37.169 1.00 48.03 251 ARG A C 1
ATOM 2029 O O . ARG A 1 251 ? 29.939 -0.032 -38.282 1.00 48.03 251 ARG A O 1
ATOM 2036 N N . ILE A 1 252 ? 30.691 -0.930 -36.363 1.00 55.72 252 ILE A N 1
ATOM 2037 C CA . ILE A 1 252 ? 32.121 -0.923 -36.712 1.00 55.72 252 ILE A CA 1
ATOM 2038 C C . ILE A 1 252 ? 32.389 -1.858 -37.901 1.00 55.72 252 ILE A C 1
ATOM 2040 O O . ILE A 1 252 ? 33.068 -1.465 -38.846 1.00 55.72 252 ILE A O 1
ATOM 2044 N N . ARG A 1 253 ? 31.797 -3.061 -37.921 1.00 48.72 253 ARG A N 1
ATOM 2045 C CA . ARG A 1 253 ? 31.938 -4.007 -39.043 1.00 48.72 253 ARG A CA 1
ATOM 2046 C C . ARG A 1 253 ? 31.389 -3.449 -40.363 1.00 48.72 253 ARG A C 1
ATOM 2048 O O . ARG A 1 253 ? 32.042 -3.607 -41.386 1.00 48.72 253 ARG A O 1
ATOM 2055 N N . ILE A 1 254 ? 30.243 -2.764 -40.340 1.00 55.75 254 ILE A N 1
ATOM 2056 C CA . ILE A 1 254 ? 29.655 -2.105 -41.523 1.00 55.75 254 ILE A CA 1
ATOM 2057 C C . ILE A 1 254 ? 30.536 -0.936 -41.992 1.00 55.75 254 ILE A C 1
ATOM 2059 O O . ILE A 1 254 ? 30.752 -0.765 -43.186 1.00 55.75 254 ILE A O 1
ATOM 2063 N N . ARG A 1 255 ? 31.115 -0.161 -41.066 1.00 49.78 255 ARG A N 1
ATOM 2064 C CA . ARG A 1 255 ? 32.025 0.947 -41.404 1.00 49.78 255 ARG A CA 1
ATOM 2065 C C . ARG A 1 255 ? 33.376 0.473 -41.967 1.00 49.78 255 ARG A C 1
ATOM 2067 O O . ARG A 1 255 ? 33.996 1.212 -42.725 1.00 49.78 255 ARG A O 1
ATOM 2074 N N . CYS A 1 256 ? 33.810 -0.749 -41.653 1.00 50.12 256 CYS A N 1
ATOM 2075 C CA . CYS A 1 256 ? 35.031 -1.362 -42.191 1.00 50.12 256 CYS A CA 1
ATOM 2076 C C . CYS A 1 256 ? 34.838 -2.145 -43.511 1.00 50.12 256 CYS A C 1
ATOM 2078 O O . CYS A 1 256 ? 35.830 -2.606 -44.072 1.00 50.12 256 CYS A O 1
ATOM 2080 N N . GLN A 1 257 ? 33.612 -2.291 -44.033 1.00 45.34 257 GLN A N 1
ATOM 2081 C CA . GLN A 1 257 ? 33.323 -2.954 -45.317 1.00 45.34 257 GLN A CA 1
ATOM 2082 C C . GLN A 1 257 ? 32.489 -2.025 -46.224 1.00 45.34 257 GLN A C 1
ATOM 2084 O O . GLN A 1 257 ? 31.261 -2.062 -46.181 1.00 45.34 257 GLN A O 1
ATOM 2089 N N . PRO A 1 258 ? 33.123 -1.183 -47.066 1.00 44.16 258 PRO A N 1
ATOM 2090 C CA . PRO A 1 258 ? 32.428 -0.128 -47.807 1.00 44.16 258 PRO A CA 1
ATOM 2091 C C . PRO A 1 258 ? 31.672 -0.602 -49.065 1.00 44.16 258 PRO A C 1
ATOM 2093 O O . PRO A 1 258 ? 31.174 0.231 -49.814 1.00 44.16 258 PRO A O 1
ATOM 2096 N N . SER A 1 259 ? 31.575 -1.910 -49.331 1.00 43.06 259 SER A N 1
ATOM 2097 C CA . SER A 1 259 ? 31.063 -2.439 -50.607 1.00 43.06 259 SER A CA 1
ATOM 2098 C C . SER A 1 259 ? 29.657 -3.055 -50.575 1.00 43.06 259 SER A C 1
ATOM 2100 O O . SER A 1 259 ? 29.262 -3.667 -51.562 1.00 43.06 259 SER A O 1
ATOM 2102 N N . LEU A 1 260 ? 28.875 -2.897 -49.501 1.00 43.44 260 LEU A N 1
ATOM 2103 C CA . LEU A 1 260 ? 27.478 -3.360 -49.466 1.00 43.44 260 LEU A CA 1
ATOM 2104 C C . LEU A 1 260 ? 26.513 -2.177 -49.319 1.00 43.44 260 LEU A C 1
ATOM 2106 O O . LEU A 1 260 ? 26.399 -1.530 -48.282 1.00 43.44 260 LEU A O 1
ATOM 2110 N N . THR A 1 261 ? 25.886 -1.898 -50.453 1.00 41.19 261 THR A N 1
ATOM 2111 C CA . THR A 1 261 ? 24.987 -0.812 -50.841 1.00 41.19 261 THR A CA 1
ATOM 2112 C C . THR A 1 261 ? 23.735 -0.664 -49.972 1.00 41.19 261 THR A C 1
ATOM 2114 O O . THR A 1 261 ? 23.059 -1.645 -49.701 1.00 41.19 261 THR A O 1
ATOM 2117 N N . VAL A 1 262 ? 23.437 0.593 -49.609 1.00 45.16 262 VAL A N 1
ATOM 2118 C CA . VAL A 1 262 ? 22.162 1.357 -49.469 1.00 45.16 262 VAL A CA 1
ATOM 2119 C C . VAL A 1 262 ? 20.824 0.650 -49.126 1.00 45.16 262 VAL A C 1
ATOM 2121 O O . VAL A 1 262 ? 19.977 1.278 -48.497 1.00 45.16 262 VAL A O 1
ATOM 2124 N N . GLU A 1 263 ? 20.597 -0.627 -49.427 1.00 37.16 263 GLU A N 1
ATOM 2125 C CA . GLU A 1 263 ? 19.327 -1.329 -49.158 1.00 37.16 263 GLU A CA 1
ATOM 2126 C C . GLU A 1 263 ? 19.125 -1.729 -47.688 1.00 37.16 263 GLU A C 1
ATOM 2128 O O . GLU A 1 263 ? 17.991 -1.804 -47.214 1.00 37.16 263 GLU A O 1
ATOM 2133 N N . THR A 1 264 ? 20.193 -1.918 -46.911 1.00 39.38 264 THR A N 1
ATOM 2134 C CA . THR A 1 264 ? 20.077 -2.355 -45.506 1.00 39.38 264 THR A CA 1
ATOM 2135 C C . THR A 1 264 ? 19.620 -1.249 -44.551 1.00 39.38 264 THR A C 1
ATOM 2137 O O . THR A 1 264 ? 19.192 -1.545 -43.437 1.00 39.38 264 THR A O 1
ATOM 2140 N N . ILE A 1 265 ? 19.687 0.021 -44.968 1.00 42.19 265 ILE A N 1
ATOM 2141 C CA . ILE A 1 265 ? 19.282 1.166 -44.136 1.00 42.19 265 ILE A CA 1
ATOM 2142 C C . ILE A 1 265 ? 17.749 1.265 -44.056 1.00 42.19 265 ILE A C 1
ATOM 2144 O O . ILE A 1 265 ? 17.214 1.590 -42.997 1.00 42.19 265 ILE A O 1
ATOM 2148 N N . ASN A 1 266 ? 17.026 0.875 -45.111 1.00 30.17 266 ASN A N 1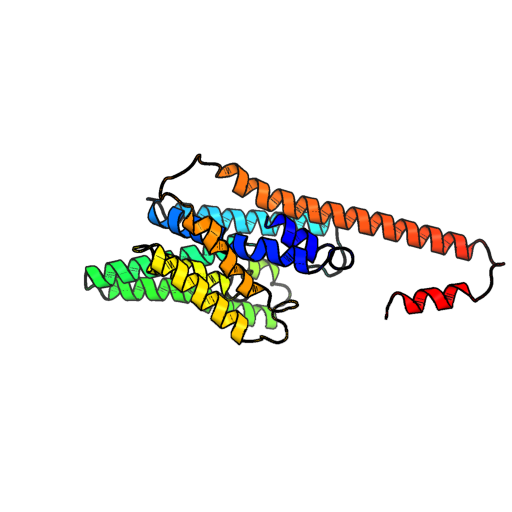
ATOM 2149 C CA . ASN A 1 266 ? 15.560 0.950 -45.132 1.00 30.17 266 ASN A CA 1
ATOM 2150 C C . ASN A 1 266 ? 14.857 -0.172 -44.351 1.00 30.17 266 ASN A C 1
ATOM 2152 O O . ASN A 1 266 ? 13.708 0.006 -43.958 1.00 30.17 266 ASN A O 1
ATOM 2156 N N . CYS A 1 267 ? 15.524 -1.291 -44.046 1.00 31.00 267 CYS A N 1
ATOM 2157 C CA . CYS A 1 267 ? 14.936 -2.325 -43.182 1.00 31.00 267 CYS A CA 1
ATOM 2158 C C . CYS A 1 267 ? 14.943 -1.949 -41.691 1.00 31.00 267 CYS A C 1
ATOM 2160 O O . CYS A 1 267 ? 14.160 -2.509 -40.927 1.00 31.00 267 CYS A O 1
ATOM 2162 N N . LEU A 1 268 ? 15.796 -1.012 -41.253 1.00 35.75 268 LEU A N 1
ATOM 2163 C CA . LEU A 1 268 ? 15.872 -0.638 -39.835 1.00 35.75 268 LEU A CA 1
ATOM 2164 C C . LEU A 1 268 ? 14.762 0.328 -39.402 1.00 35.75 268 LEU A C 1
ATOM 2166 O O . LEU A 1 268 ? 14.361 0.300 -38.243 1.00 35.75 268 LEU A O 1
ATOM 2170 N N . HIS A 1 269 ? 14.238 1.142 -40.321 1.00 33.50 269 HIS A N 1
ATOM 2171 C CA . HIS A 1 269 ? 13.153 2.081 -40.017 1.00 33.50 269 HIS A CA 1
ATOM 2172 C C . HIS A 1 269 ? 11.784 1.405 -39.849 1.00 33.50 269 HIS A C 1
ATOM 2174 O O . HIS A 1 269 ? 10.884 2.006 -39.275 1.00 33.50 269 HIS A O 1
ATOM 2180 N N . VAL A 1 270 ? 11.630 0.158 -40.306 1.00 32.97 270 VAL A N 1
ATOM 2181 C CA . VAL A 1 270 ? 10.370 -0.603 -40.207 1.00 32.97 270 VAL A CA 1
ATOM 2182 C C . VAL A 1 270 ? 10.242 -1.342 -38.866 1.00 32.97 270 VAL A C 1
ATOM 2184 O O . VAL A 1 270 ? 9.148 -1.736 -38.490 1.00 32.97 270 VAL A O 1
ATOM 2187 N N . PHE A 1 271 ? 11.334 -1.499 -38.108 1.00 32.56 271 PHE A N 1
ATOM 2188 C CA . PHE A 1 271 ? 11.306 -2.165 -36.795 1.00 32.56 271 PHE A CA 1
ATOM 2189 C C . PHE A 1 271 ? 11.122 -1.209 -35.604 1.00 32.56 271 PHE A C 1
ATOM 2191 O O . PHE A 1 271 ? 11.001 -1.673 -34.475 1.00 32.56 271 PHE A O 1
ATOM 2198 N N . PHE A 1 272 ? 11.124 0.104 -35.850 1.00 39.81 272 PHE A N 1
ATOM 2199 C CA . PHE A 1 272 ? 10.996 1.151 -34.831 1.00 39.81 272 PHE A CA 1
ATOM 2200 C C . PHE A 1 272 ? 10.024 2.258 -35.276 1.00 39.81 272 PHE A C 1
ATOM 2202 O O . PHE A 1 272 ? 10.341 3.447 -35.200 1.00 39.81 272 PHE A O 1
ATOM 2209 N N . ALA A 1 273 ? 8.846 1.852 -35.749 1.00 34.06 273 ALA A N 1
ATOM 2210 C CA . ALA A 1 273 ? 7.653 2.691 -35.816 1.00 34.06 273 ALA A CA 1
ATOM 2211 C C . ALA A 1 273 ? 6.493 1.945 -35.152 1.00 34.06 273 ALA A C 1
ATOM 2213 O O . ALA A 1 273 ? 6.384 0.722 -35.401 1.00 34.06 273 ALA A O 1
#

Foldseek 3Di:
DVLQLLCCVLPVVPDDLVSNLVCLLVLLVLLLVLLLVCVPDPDLVVVLVLLLVLLVCQVVLLVVLCVVQPDDPDDPLADSSQLSSLLSQLLVLVVLCVVCVVVVNPVSPVSSVVSNCVLVVLQVVLVVCCVVPVPCNVVSSSHRHLVSHPPNVSSVLSVLCNVVVVDLVSNLVSLQVSLVVLCVVCVPCCSPPSSSSSSNCNNVVSVPDPSDDDDPPPVVVSVVVSVSSSVSSVVSSVVVVVVVVVVVVVVVVCVVDVPDDDPVVVVVVVVPD